Protein AF-A0A2E1RCW6-F1 (afdb_monomer_lite)

Sequence (293 aa):
MTSELINTFTPKNELGDNDFRYESDLHNIFDTVRPEVLKGLEEFKQKTTELEIKYGSLALEFAVNWFNYTDKLTADETYNQFNYRAKRLRKQLIEGLKERGFKPSNVYKLIAAAEFQKRLREGLFKGRREGVNQRIAKIYEFVLTLPISSQYLLSGMTDQGIAKAMRYQEDTKQWDSKTDSFIGKPLTYKALEQLKKEYPLNTQETRGRKKNPLSQLHLVPDNQEAITIESTEVKEVTQESIAKDIVSLVKQLDTSPEVWKDQEIISILREAKRELMSIAHLALQPTKELTPN

Secondary structure (DSSP, 8-state):
-HHHHHHHHSPB-TTSSB-GGGHHHHHHHHHHS-HHHHHHHHHHHHHHHHHHHHHHHHHHHHHHHHHHHHHHHHT-TTT-GGGHHHHHHHHHHHHHHHHTT--HHHHHHHHHHHHHHHHHHHHHHH--SHHHHHHHHHHHHHHHTS-HHHHHHHHTB-HHHHHHHHTHHHH-EEEETTTTEEEEPP--HHHHHHHHHHSBSSTT--TTSPPPGGGGTT--------------------HHHHHHHHHHHHHH----TTT---HHHHHHHHHHHHHHHHHHHHHTS--------

Radius of gyration: 29.46 Å; chains: 1; bounding box: 54×90×70 Å

pLDDT: mean 78.48, std 17.64, range [29.5, 96.69]

Structure (mmCIF, N/CA/C/O backbone):
data_AF-A0A2E1RCW6-F1
#
_entry.id   AF-A0A2E1RCW6-F1
#
loop_
_atom_site.group_PDB
_atom_site.id
_atom_site.type_symbol
_atom_site.label_atom_id
_atom_site.label_alt_id
_atom_site.label_comp_id
_atom_site.label_asym_id
_atom_site.label_entity_id
_atom_site.label_seq_id
_atom_site.pdbx_PDB_ins_code
_atom_site.Cartn_x
_atom_site.Cartn_y
_atom_site.Cartn_z
_atom_site.occupancy
_atom_site.B_iso_or_equiv
_atom_site.auth_seq_id
_atom_site.auth_comp_id
_atom_site.auth_asym_id
_atom_site.auth_atom_id
_atom_site.pdbx_PDB_model_num
ATOM 1 N N . MET A 1 1 ? -20.464 -1.119 19.440 1.00 53.47 1 MET A N 1
ATOM 2 C CA . MET A 1 1 ? -19.844 0.191 19.131 1.00 53.47 1 MET A CA 1
ATOM 3 C C . MET A 1 1 ? -18.753 0.532 20.135 1.00 53.47 1 MET A C 1
ATOM 5 O O . MET A 1 1 ? -17.641 0.798 19.713 1.00 53.47 1 MET A O 1
ATOM 9 N N . THR A 1 2 ? -19.013 0.443 21.440 1.00 60.62 2 THR A N 1
ATOM 10 C CA . THR A 1 2 ? -18.006 0.643 22.499 1.00 60.62 2 THR A CA 1
ATOM 11 C C . THR A 1 2 ? -16.814 -0.320 22.423 1.00 60.62 2 THR A C 1
ATOM 13 O O . THR A 1 2 ? -15.694 0.123 22.641 1.00 60.62 2 THR A O 1
ATOM 16 N N . SER A 1 3 ? -16.997 -1.591 22.032 1.00 68.44 3 SER A N 1
ATOM 17 C CA . SER A 1 3 ? -15.886 -2.565 22.054 1.00 68.44 3 SER A CA 1
ATOM 18 C C . SER A 1 3 ? -14.750 -2.288 21.053 1.00 68.44 3 SER A C 1
ATOM 20 O O . SER A 1 3 ? -13.599 -2.572 21.364 1.00 68.44 3 SER A O 1
ATOM 22 N N . GLU A 1 4 ? -15.016 -1.695 19.881 1.00 78.12 4 GLU A N 1
ATOM 23 C CA . GLU A 1 4 ? -13.952 -1.363 18.911 1.00 78.12 4 GLU A CA 1
ATOM 24 C C . GLU A 1 4 ? -13.093 -0.184 19.393 1.00 78.12 4 GLU A C 1
ATOM 26 O O . GLU A 1 4 ? -11.866 -0.203 19.265 1.00 78.12 4 GLU A O 1
ATOM 31 N N . LEU A 1 5 ? -13.731 0.822 19.997 1.00 81.25 5 LEU A N 1
ATOM 32 C CA . LEU A 1 5 ? -13.033 1.934 20.635 1.00 81.25 5 LEU A CA 1
ATOM 33 C C . LEU A 1 5 ? -12.237 1.445 21.846 1.00 81.25 5 LEU A C 1
ATOM 35 O O . LEU A 1 5 ? -11.042 1.713 21.907 1.00 81.25 5 LEU A O 1
ATOM 39 N N . ILE A 1 6 ? -12.845 0.659 22.739 1.00 81.44 6 ILE A N 1
ATOM 40 C CA . ILE A 1 6 ? -12.153 0.075 23.898 1.00 81.44 6 ILE A CA 1
ATOM 41 C C . ILE A 1 6 ? -10.903 -0.680 23.439 1.00 81.44 6 ILE A C 1
ATOM 43 O O . ILE A 1 6 ? -9.817 -0.351 23.901 1.00 81.44 6 ILE A O 1
ATOM 47 N N . ASN A 1 7 ? -11.018 -1.562 22.438 1.00 83.50 7 ASN A N 1
ATOM 48 C CA . ASN A 1 7 ? -9.882 -2.293 21.859 1.00 83.50 7 ASN A CA 1
ATOM 49 C C . ASN A 1 7 ? -8.786 -1.389 21.272 1.00 83.50 7 ASN A C 1
ATOM 51 O O . ASN A 1 7 ? -7.618 -1.774 21.252 1.00 83.50 7 ASN A O 1
ATOM 55 N N . THR A 1 8 ? -9.152 -0.218 20.745 1.00 85.88 8 THR A N 1
ATOM 56 C CA . THR A 1 8 ? -8.199 0.747 20.173 1.00 85.88 8 THR A CA 1
ATOM 57 C C . THR A 1 8 ? -7.408 1.465 21.265 1.00 85.88 8 THR A C 1
ATOM 59 O O . THR A 1 8 ? -6.227 1.750 21.076 1.00 85.88 8 THR A O 1
ATOM 62 N N . PHE A 1 9 ? -8.052 1.750 22.398 1.00 88.94 9 PHE A N 1
ATOM 63 C CA . PHE A 1 9 ? -7.433 2.402 23.551 1.00 88.94 9 PHE A CA 1
ATOM 64 C C . PHE A 1 9 ? -6.826 1.410 24.553 1.00 88.94 9 PHE A C 1
ATOM 66 O O . PHE A 1 9 ? -6.134 1.842 25.472 1.00 88.94 9 PHE A O 1
ATOM 73 N N . THR A 1 10 ? -7.029 0.099 24.371 1.00 91.94 10 THR A N 1
ATOM 74 C CA . THR A 1 10 ? -6.373 -0.922 25.192 1.00 91.94 10 THR A CA 1
ATOM 75 C C . THR A 1 10 ? -4.856 -0.845 25.026 1.00 91.94 10 THR A C 1
ATOM 77 O O . THR A 1 10 ? -4.360 -0.966 23.898 1.00 91.94 10 THR A O 1
ATOM 80 N N . PRO A 1 11 ? -4.099 -0.675 26.128 1.00 92.50 11 PRO A N 1
ATOM 81 C CA . PRO A 1 11 ? -2.647 -0.751 26.094 1.00 92.50 11 PRO A CA 1
ATOM 82 C C . PRO A 1 11 ? -2.167 -2.066 25.477 1.00 92.50 11 PRO A C 1
ATOM 84 O O . PRO A 1 11 ? -2.848 -3.091 25.543 1.00 92.50 11 PRO A O 1
ATOM 87 N N . LYS A 1 12 ? -0.981 -2.037 24.870 1.00 91.44 12 LYS A N 1
ATOM 88 C CA . LYS A 1 12 ? -0.335 -3.242 24.345 1.00 91.44 12 LYS A CA 1
ATOM 89 C C . LYS A 1 12 ? 0.660 -3.787 25.362 1.00 91.44 12 LYS A C 1
ATOM 91 O O . LYS A 1 12 ? 1.404 -3.008 25.953 1.00 91.44 12 LYS A O 1
ATOM 96 N N . ASN A 1 13 ? 0.686 -5.104 25.541 1.00 90.94 13 ASN A N 1
ATOM 97 C CA . ASN A 1 13 ? 1.699 -5.780 26.348 1.00 90.94 13 ASN A CA 1
ATOM 98 C C . ASN A 1 13 ? 3.047 -5.860 25.596 1.00 90.94 13 ASN A C 1
ATOM 100 O O . ASN A 1 13 ? 3.160 -5.442 24.442 1.00 90.94 13 ASN A O 1
ATOM 104 N N . GLU A 1 14 ? 4.074 -6.431 26.230 1.00 87.31 14 GLU A N 1
ATOM 105 C CA . GLU A 1 14 ? 5.416 -6.591 25.636 1.00 87.31 14 GLU A CA 1
ATOM 106 C C . GLU A 1 14 ? 5.428 -7.434 24.348 1.00 87.31 14 GLU A C 1
ATOM 108 O O . GLU A 1 14 ? 6.320 -7.291 23.511 1.00 87.31 14 GLU A O 1
ATOM 113 N N . LEU A 1 15 ? 4.414 -8.283 24.158 1.00 84.00 15 LEU A N 1
ATOM 114 C CA . LEU A 1 15 ? 4.231 -9.105 22.962 1.00 84.00 15 LEU A CA 1
ATOM 115 C C . LEU A 1 15 ? 3.478 -8.362 21.842 1.00 84.00 15 LEU A C 1
ATOM 117 O O . LEU A 1 15 ? 3.400 -8.858 20.719 1.00 84.00 15 LEU A O 1
ATOM 121 N N . GLY A 1 16 ? 2.968 -7.156 22.115 1.00 80.75 16 GLY A N 1
ATOM 122 C CA . GLY A 1 16 ? 2.184 -6.346 21.182 1.00 80.75 16 GLY A CA 1
ATOM 123 C C . GLY A 1 16 ? 0.690 -6.692 21.134 1.00 80.75 16 GLY A C 1
ATOM 124 O O . GLY A 1 16 ? -0.039 -6.108 20.326 1.00 80.75 16 GLY A O 1
ATOM 125 N N . ASP A 1 17 ? 0.227 -7.599 21.995 1.00 88.12 17 ASP A N 1
ATOM 126 C CA . ASP A 1 17 ? -1.182 -7.974 22.141 1.00 88.12 17 ASP A CA 1
ATOM 127 C C . ASP A 1 17 ? -1.910 -7.036 23.112 1.00 88.12 17 ASP A C 1
ATOM 129 O O . ASP A 1 17 ? -1.282 -6.278 23.850 1.00 88.12 17 ASP A O 1
ATOM 133 N N . ASN A 1 18 ? -3.246 -7.057 23.106 1.00 89.00 18 ASN A N 1
ATOM 134 C CA . ASN A 1 18 ? -4.043 -6.271 24.053 1.00 89.00 18 ASN A CA 1
ATOM 135 C C . ASN A 1 18 ? -3.748 -6.706 25.493 1.00 89.00 18 ASN A C 1
ATOM 137 O O . ASN A 1 18 ? -3.831 -7.888 25.825 1.00 89.00 18 ASN A O 1
ATOM 141 N N . ASP A 1 19 ? -3.443 -5.741 26.355 1.00 91.75 19 ASP A N 1
ATOM 142 C CA . ASP A 1 19 ? -3.294 -5.973 27.783 1.00 91.75 19 ASP A CA 1
ATOM 143 C C . ASP A 1 19 ? -4.658 -5.876 28.477 1.00 91.75 19 ASP A C 1
ATOM 145 O O . ASP A 1 19 ? -5.107 -4.805 28.894 1.00 91.75 19 ASP A O 1
ATOM 149 N N . PHE A 1 20 ? -5.332 -7.021 28.582 1.00 88.50 20 PHE A N 1
ATOM 150 C CA . PHE A 1 20 ? -6.673 -7.128 29.163 1.00 88.50 20 PHE A CA 1
ATOM 151 C C . PHE A 1 20 ? -6.725 -6.834 30.669 1.00 88.50 20 PHE A C 1
ATOM 153 O O . PHE A 1 20 ? -7.810 -6.697 31.225 1.00 88.50 20 PHE A O 1
ATOM 160 N N . ARG A 1 21 ? -5.581 -6.650 31.348 1.00 92.06 21 ARG A N 1
ATOM 161 C CA . ARG A 1 21 ? -5.571 -6.202 32.754 1.00 92.06 21 ARG A CA 1
ATOM 162 C C . ARG A 1 21 ? -6.236 -4.834 32.932 1.00 92.06 21 ARG A C 1
ATOM 164 O O . ARG A 1 21 ? -6.797 -4.577 33.989 1.00 92.06 21 ARG A O 1
ATOM 171 N N . TYR A 1 22 ? -6.218 -3.999 31.892 1.00 91.56 22 TYR A N 1
ATOM 172 C CA . TYR A 1 22 ? -6.835 -2.669 31.877 1.00 91.56 22 TYR A CA 1
ATOM 173 C C . TYR A 1 22 ? -8.294 -2.669 31.400 1.00 91.56 22 TYR A C 1
ATOM 175 O O . TYR A 1 22 ? -8.895 -1.606 31.272 1.00 91.56 22 TYR A O 1
ATOM 183 N N . GLU A 1 23 ? -8.879 -3.830 31.092 1.00 89.31 23 GLU A N 1
ATOM 184 C CA . GLU A 1 23 ? -10.227 -3.916 30.516 1.00 89.31 23 GLU A CA 1
ATOM 185 C C . GLU A 1 23 ? -11.287 -3.302 31.443 1.00 89.31 23 GLU A C 1
ATOM 187 O O . GLU A 1 23 ? -12.100 -2.495 30.993 1.00 89.31 23 GLU A O 1
ATOM 192 N N . SER A 1 24 ? -11.221 -3.603 32.745 1.00 90.25 24 SER A N 1
ATOM 193 C CA . SER A 1 24 ? -12.122 -3.033 33.759 1.00 90.25 24 SER A CA 1
ATOM 194 C C . SER A 1 24 ? -11.992 -1.508 33.859 1.00 90.25 24 SER A C 1
ATOM 196 O O . SER A 1 24 ? -12.993 -0.790 33.853 1.00 90.25 24 SER A O 1
ATOM 198 N N . ASP A 1 25 ? -10.759 -0.993 33.880 1.00 92.94 25 ASP A N 1
ATOM 199 C CA . ASP A 1 25 ? -10.499 0.449 33.947 1.00 92.94 25 ASP A CA 1
ATOM 200 C C . ASP A 1 25 ? -11.034 1.171 32.708 1.00 92.94 25 ASP A C 1
ATOM 202 O O . ASP A 1 25 ? -11.665 2.223 32.814 1.00 92.94 25 ASP A O 1
ATOM 206 N N . LEU A 1 26 ? -10.834 0.585 31.524 1.00 91.44 26 LEU A N 1
ATOM 207 C CA . LEU A 1 26 ? -11.363 1.126 30.277 1.00 91.44 26 LEU A CA 1
ATOM 208 C C . LEU A 1 26 ? -12.888 1.106 30.274 1.00 91.44 26 LEU A C 1
ATOM 210 O O . LEU A 1 26 ? -13.482 2.117 29.923 1.00 91.44 26 LEU A O 1
ATOM 214 N N . HIS A 1 27 ? -13.534 0.026 30.710 1.00 89.81 27 HIS A N 1
ATOM 215 C CA . HIS A 1 27 ? -14.992 0.004 30.833 1.00 89.81 27 HIS A CA 1
ATOM 216 C C . HIS A 1 27 ? -15.507 1.140 31.722 1.00 89.81 27 HIS A C 1
ATOM 218 O O . HIS A 1 27 ? -16.351 1.916 31.279 1.00 89.81 27 HIS A O 1
ATOM 224 N N . ASN A 1 28 ? -14.907 1.339 32.897 1.00 91.81 28 ASN A N 1
ATOM 225 C CA . ASN A 1 28 ? -15.275 2.438 33.792 1.00 91.81 28 ASN A CA 1
ATOM 226 C C . ASN A 1 28 ? -15.082 3.822 33.140 1.00 91.81 28 ASN A C 1
ATOM 228 O O . ASN A 1 28 ? -15.929 4.707 33.274 1.00 91.81 28 ASN A O 1
ATOM 232 N N . ILE A 1 29 ? -13.988 4.027 32.400 1.00 92.12 29 ILE A N 1
ATOM 233 C CA . ILE A 1 29 ? -13.755 5.280 31.667 1.00 92.12 29 ILE A CA 1
ATOM 234 C C . ILE A 1 29 ? -14.822 5.467 30.583 1.00 92.12 29 ILE A C 1
ATOM 236 O O . ILE A 1 29 ? -15.451 6.518 30.511 1.00 92.12 29 ILE A O 1
ATOM 240 N N . PHE A 1 30 ? -15.057 4.463 29.742 1.00 90.94 30 PHE A N 1
ATOM 241 C CA . PHE A 1 30 ? -15.991 4.573 28.623 1.00 90.94 30 PHE A CA 1
ATOM 242 C C . PHE A 1 30 ? -17.451 4.719 29.076 1.00 90.94 30 PHE A C 1
ATOM 244 O O . PHE A 1 30 ? -18.200 5.433 28.410 1.00 90.94 30 PHE A O 1
ATOM 251 N N . ASP A 1 31 ? -17.830 4.138 30.216 1.00 89.88 31 ASP A N 1
ATOM 252 C CA . ASP A 1 31 ? -19.178 4.249 30.790 1.00 89.88 31 ASP A CA 1
ATOM 253 C C . ASP A 1 31 ? -19.444 5.627 31.426 1.00 89.88 31 ASP A C 1
ATOM 255 O O . ASP A 1 31 ? -20.592 6.065 31.517 1.00 89.88 31 ASP A O 1
ATOM 259 N N . THR A 1 32 ? -1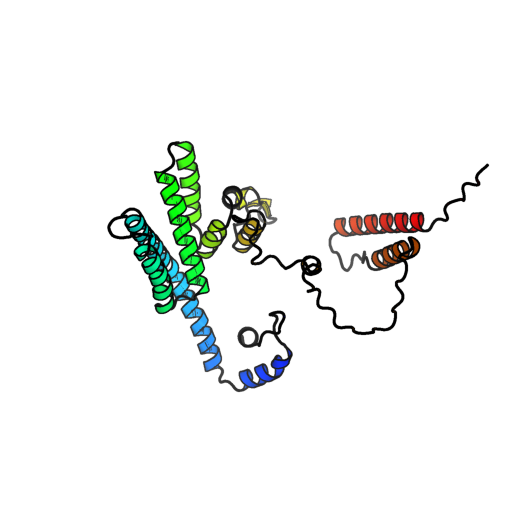8.393 6.351 31.828 1.00 92.62 32 THR A N 1
ATOM 260 C CA . THR A 1 32 ? -18.510 7.726 32.359 1.00 92.62 32 THR A CA 1
ATOM 261 C C . THR A 1 32 ? -18.481 8.799 31.270 1.00 92.62 32 THR A C 1
ATOM 263 O O . THR A 1 32 ? -18.893 9.941 31.499 1.00 92.62 32 THR A O 1
ATOM 266 N N . VAL A 1 33 ? -18.019 8.457 30.066 1.00 92.62 33 VAL A N 1
ATOM 267 C CA . VAL A 1 33 ? -17.955 9.379 28.931 1.00 92.62 33 VAL A CA 1
ATOM 268 C C . VAL A 1 33 ? -19.331 9.528 28.284 1.00 92.62 33 VAL A C 1
ATOM 270 O O . VAL A 1 33 ? -20.028 8.560 27.991 1.00 92.62 33 VAL A O 1
ATOM 273 N N . ARG A 1 34 ? -19.712 10.776 27.990 1.00 93.56 34 ARG A N 1
ATOM 274 C CA . ARG A 1 34 ? -20.977 11.071 27.305 1.00 93.56 34 ARG A CA 1
ATOM 275 C C . ARG A 1 34 ? -21.038 10.389 25.924 1.00 93.56 34 ARG A C 1
ATOM 277 O O . ARG A 1 34 ? -20.068 10.512 25.164 1.00 93.56 34 ARG A O 1
ATOM 284 N N . PRO A 1 35 ? -22.163 9.753 25.541 1.00 90.31 35 PRO A N 1
ATOM 285 C CA . PRO A 1 35 ? -22.289 9.039 24.267 1.00 90.31 35 PRO A CA 1
ATOM 286 C C . PRO A 1 35 ? -21.934 9.875 23.029 1.00 90.31 35 PRO A C 1
ATOM 288 O O . PRO A 1 35 ? -21.393 9.345 22.057 1.00 90.31 35 PRO A O 1
ATOM 291 N N . GLU A 1 36 ? -22.184 11.187 23.057 1.00 93.56 36 GLU A N 1
ATOM 292 C CA . GLU A 1 36 ? -21.877 12.102 21.953 1.00 93.56 36 GLU A CA 1
ATOM 293 C C . GLU A 1 36 ? -20.373 12.206 21.682 1.00 93.56 36 GLU A C 1
ATOM 295 O O . GLU A 1 36 ? -19.970 12.373 20.532 1.00 93.56 36 GLU A O 1
ATOM 300 N N . VAL A 1 37 ? -19.533 12.073 22.715 1.00 93.38 37 VAL A N 1
ATOM 301 C CA . VAL A 1 37 ? -18.070 12.092 22.567 1.00 93.38 37 VAL A CA 1
ATOM 302 C C . VAL A 1 37 ? -17.610 10.839 21.831 1.00 93.38 37 VAL A C 1
ATOM 304 O O . VAL A 1 37 ? -16.869 10.938 20.854 1.00 93.38 37 VAL A O 1
ATOM 307 N N . LEU A 1 38 ? -18.097 9.665 22.247 1.00 91.38 38 LEU A N 1
ATOM 308 C CA . LEU A 1 38 ? -17.764 8.389 21.607 1.00 91.38 38 LEU A CA 1
ATOM 309 C C . LEU A 1 38 ? -18.224 8.367 20.147 1.00 91.38 38 LEU A C 1
ATOM 311 O O . LEU A 1 38 ? -17.470 7.972 19.257 1.00 91.38 38 LEU A O 1
ATOM 315 N N . LYS A 1 39 ? -19.438 8.866 19.890 1.00 91.69 39 LYS A N 1
ATOM 316 C CA . LYS A 1 39 ? -19.969 9.019 18.535 1.00 91.69 39 LYS A CA 1
ATOM 317 C C . LYS A 1 39 ? -19.127 9.987 17.702 1.00 91.69 39 LYS A C 1
ATOM 319 O O . LYS A 1 39 ? -18.816 9.681 16.557 1.00 91.69 39 LYS A O 1
ATOM 324 N N . GLY A 1 40 ? -18.720 11.122 18.272 1.00 93.44 40 GLY A N 1
ATOM 325 C CA . GLY A 1 40 ? -17.880 12.109 17.594 1.00 93.44 40 GLY A CA 1
ATOM 326 C C . GLY A 1 40 ? -16.510 11.558 17.185 1.00 93.44 40 GLY A C 1
ATOM 327 O O . GLY A 1 40 ? -16.053 11.832 16.076 1.00 93.44 40 GLY A O 1
ATOM 328 N N . LEU A 1 41 ? -15.876 10.741 18.035 1.00 91.94 41 LEU A N 1
ATOM 329 C CA . LEU A 1 41 ? -14.607 10.075 17.713 1.00 91.94 41 LEU A CA 1
ATOM 330 C C . LEU A 1 41 ? -14.753 9.092 16.544 1.00 91.94 41 LEU A C 1
ATOM 332 O O . LEU A 1 41 ? -13.910 9.065 15.644 1.00 91.94 41 LEU A O 1
ATOM 336 N N . GLU A 1 42 ? -15.839 8.321 16.529 1.00 89.50 42 GLU A N 1
ATOM 337 C CA . GLU A 1 42 ? -16.117 7.376 15.449 1.00 89.50 42 GLU A CA 1
ATOM 338 C C . GLU A 1 42 ? -16.450 8.103 14.136 1.00 89.50 42 GLU A C 1
ATOM 340 O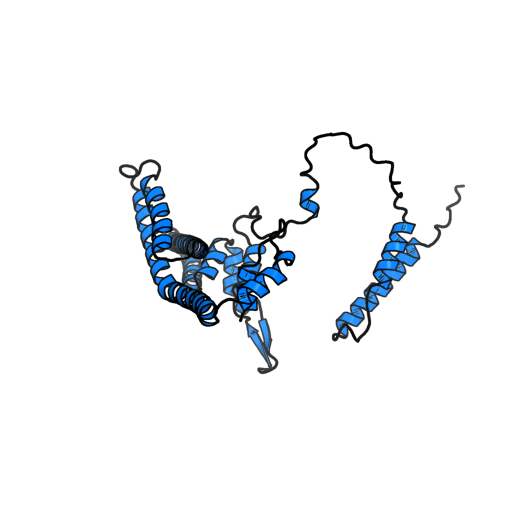 O . GLU A 1 42 ? -15.862 7.805 13.095 1.00 89.50 42 GLU A O 1
ATOM 345 N N . GLU A 1 43 ? -17.302 9.133 14.180 1.00 94.00 43 GLU A N 1
ATOM 346 C CA . GLU A 1 43 ? -17.594 9.974 13.014 1.00 94.00 43 GLU A CA 1
ATOM 347 C C . GLU A 1 43 ? -16.330 10.633 12.450 1.00 94.00 43 GLU A C 1
ATOM 349 O O . GLU A 1 43 ? -16.165 10.726 11.232 1.00 94.00 43 GLU A O 1
ATOM 354 N N . PHE A 1 44 ? -15.420 11.082 13.316 1.00 92.12 44 PHE A N 1
ATOM 355 C CA . PHE A 1 44 ? -14.148 11.656 12.895 1.00 92.12 44 PHE A CA 1
ATOM 356 C C . PHE A 1 44 ? -13.278 10.625 12.160 1.00 92.12 44 PHE A C 1
ATOM 358 O O . PHE A 1 44 ? -12.762 10.906 11.073 1.00 92.12 44 PHE A O 1
ATOM 365 N N . LYS A 1 45 ? -13.148 9.403 12.694 1.00 89.75 45 LYS A N 1
ATOM 366 C CA . LYS A 1 45 ? -12.422 8.298 12.041 1.00 89.75 45 LYS A CA 1
ATOM 367 C C . LYS A 1 45 ? -13.038 7.930 10.688 1.00 89.75 45 LYS A C 1
ATOM 369 O O . LYS A 1 45 ? -12.298 7.713 9.724 1.00 89.75 45 LYS A O 1
ATOM 374 N N . GLN A 1 46 ? -14.364 7.881 10.599 1.00 90.94 46 GLN A N 1
ATOM 375 C CA . GLN A 1 46 ? -15.078 7.570 9.359 1.00 90.94 46 GLN A CA 1
ATOM 376 C C . GLN A 1 46 ? -14.870 8.665 8.312 1.00 90.94 46 GLN A C 1
ATOM 378 O O . GLN A 1 46 ? -14.320 8.383 7.249 1.00 90.94 46 GLN A O 1
ATOM 383 N N . LYS A 1 47 ? -15.171 9.927 8.644 1.00 94.00 47 LYS A N 1
ATOM 384 C CA . LYS A 1 47 ? -15.019 11.068 7.724 1.00 94.00 47 LYS A CA 1
ATOM 385 C C . LYS A 1 47 ? -13.582 11.230 7.237 1.00 94.00 47 LYS A C 1
ATOM 387 O O . LYS A 1 47 ? -13.358 11.460 6.053 1.00 94.00 47 LYS A O 1
ATOM 392 N N . THR A 1 48 ? -12.590 11.081 8.116 1.00 90.56 48 THR A N 1
ATOM 393 C CA . THR A 1 48 ? -11.177 11.144 7.698 1.00 90.56 48 THR A CA 1
ATOM 394 C C . THR A 1 48 ? -10.823 10.015 6.734 1.00 90.56 48 THR A C 1
ATOM 396 O O . THR A 1 48 ? -10.166 10.257 5.728 1.00 90.56 48 THR A O 1
ATOM 399 N N . THR A 1 49 ? -11.304 8.796 6.986 1.00 88.12 49 THR A N 1
ATOM 400 C CA . THR A 1 49 ? -11.074 7.647 6.098 1.00 88.12 49 THR A CA 1
ATOM 401 C C . THR A 1 49 ? -11.766 7.825 4.742 1.00 88.12 49 THR A C 1
ATOM 403 O O . THR A 1 49 ? -11.161 7.555 3.707 1.00 88.12 49 THR A O 1
ATOM 406 N N . GLU A 1 50 ? -12.998 8.334 4.718 1.00 91.38 50 GLU A N 1
ATOM 407 C CA . GLU A 1 50 ? -13.725 8.649 3.482 1.00 91.38 50 GLU A CA 1
ATOM 408 C C . GLU A 1 50 ? -13.014 9.721 2.653 1.00 91.38 50 GLU A C 1
ATOM 410 O O . GLU A 1 50 ? -12.864 9.567 1.440 1.00 91.38 50 GLU A O 1
ATOM 415 N N . LEU A 1 51 ? -12.533 10.789 3.297 1.00 92.81 51 LEU A N 1
ATOM 416 C CA . LEU A 1 51 ? -11.766 11.843 2.634 1.00 92.81 51 LEU A CA 1
ATOM 417 C C . LEU A 1 51 ? -10.454 11.299 2.053 1.00 92.81 51 LEU A C 1
ATOM 419 O O . LEU A 1 51 ? -10.122 11.618 0.911 1.00 92.81 51 LEU A O 1
ATOM 423 N N . GLU A 1 52 ? -9.737 10.441 2.786 1.00 90.00 52 GLU A N 1
ATOM 424 C CA . GLU A 1 52 ? -8.523 9.784 2.286 1.00 90.00 52 GLU A CA 1
ATOM 425 C C . GLU A 1 52 ? -8.804 8.905 1.059 1.00 90.00 52 GLU A C 1
ATOM 427 O O . GLU A 1 52 ? -8.022 8.914 0.109 1.00 90.00 52 GLU A O 1
ATOM 432 N N . ILE A 1 53 ? -9.923 8.173 1.042 1.00 87.81 53 ILE A N 1
ATOM 433 C CA . ILE A 1 53 ? -10.332 7.364 -0.116 1.00 87.81 53 ILE A CA 1
ATOM 434 C C . ILE A 1 53 ? -10.685 8.270 -1.299 1.00 87.81 53 ILE A C 1
ATOM 436 O O . ILE A 1 53 ? -10.199 8.053 -2.410 1.00 87.81 53 ILE A O 1
ATOM 440 N N . LYS A 1 54 ? -11.495 9.306 -1.058 1.00 91.44 54 LYS A N 1
ATOM 441 C CA . LYS A 1 54 ? -11.988 10.228 -2.087 1.00 91.44 54 LYS A CA 1
ATOM 442 C C . LYS A 1 54 ? -10.859 10.993 -2.775 1.00 91.44 54 LYS A C 1
ATOM 444 O O . LYS A 1 54 ? -10.881 11.146 -3.992 1.00 91.44 54 LYS A O 1
ATOM 449 N N . TYR A 1 55 ? -9.890 11.482 -2.004 1.00 94.62 55 TYR A N 1
ATOM 450 C CA . TYR A 1 55 ? -8.792 12.309 -2.512 1.00 94.62 55 TYR A CA 1
ATOM 451 C C . TYR A 1 55 ? -7.493 11.531 -2.753 1.00 94.62 55 TYR A C 1
ATOM 453 O O . TYR A 1 55 ? -6.529 12.093 -3.275 1.00 94.62 55 TYR A O 1
ATOM 461 N N . GLY A 1 56 ? -7.454 10.237 -2.421 1.00 92.25 56 GLY A N 1
ATOM 462 C CA . GLY A 1 56 ? -6.265 9.402 -2.568 1.00 92.25 56 GLY A CA 1
ATOM 463 C C . GLY A 1 56 ? -5.761 9.305 -4.009 1.00 92.25 56 GLY A C 1
ATOM 464 O O . GLY A 1 56 ? -4.553 9.355 -4.228 1.00 92.25 56 GLY A O 1
ATOM 465 N N . SER A 1 57 ? -6.658 9.224 -4.998 1.00 91.25 57 SER A N 1
ATOM 466 C CA . SER A 1 57 ? -6.281 9.185 -6.421 1.00 91.25 57 SER A CA 1
ATOM 467 C C . SER A 1 57 ? -5.601 10.478 -6.882 1.00 91.25 57 SER A C 1
ATOM 469 O O . SER A 1 57 ? -4.579 10.414 -7.560 1.00 91.25 57 SER A O 1
ATOM 471 N N . LEU A 1 58 ? -6.101 11.641 -6.453 1.00 94.75 58 LEU A N 1
ATOM 472 C CA . LEU A 1 58 ? -5.490 12.940 -6.760 1.00 94.75 58 LEU A CA 1
ATOM 473 C C . LEU A 1 58 ? -4.110 13.073 -6.111 1.00 94.75 58 LEU A C 1
ATOM 475 O O . LEU A 1 58 ? -3.160 13.545 -6.733 1.00 94.75 58 LEU A O 1
ATOM 479 N N . ALA A 1 59 ? -3.978 12.626 -4.860 1.00 95.81 59 ALA A N 1
ATOM 480 C CA . ALA A 1 59 ? -2.697 12.627 -4.164 1.00 95.81 59 ALA A CA 1
ATOM 481 C C . ALA A 1 59 ? -1.685 11.670 -4.826 1.00 95.81 59 ALA A C 1
ATOM 483 O O . ALA A 1 59 ? -0.500 11.994 -4.913 1.00 95.81 59 ALA A O 1
ATOM 484 N N . LEU A 1 60 ? -2.144 10.521 -5.335 1.00 95.62 60 LEU A N 1
ATOM 485 C CA . LEU A 1 60 ? -1.320 9.588 -6.102 1.00 95.62 60 LEU A CA 1
ATOM 486 C C . LEU A 1 60 ? -0.831 10.221 -7.408 1.00 95.62 60 LEU A C 1
ATOM 488 O O . LEU A 1 60 ? 0.362 10.169 -7.698 1.00 95.62 60 LEU A O 1
ATOM 492 N N . GLU A 1 61 ? -1.725 10.850 -8.172 1.00 94.38 61 GLU A N 1
ATOM 493 C CA . GLU A 1 61 ? -1.376 11.556 -9.408 1.00 94.38 61 GLU A CA 1
ATOM 494 C C . GLU A 1 61 ? -0.348 12.667 -9.147 1.00 94.38 61 GLU A C 1
ATOM 496 O O . GLU A 1 61 ? 0.671 12.766 -9.840 1.00 94.38 61 GLU A O 1
ATOM 501 N N . PHE A 1 62 ? -0.568 13.462 -8.097 1.00 96.38 62 PHE A N 1
ATOM 502 C CA . PHE A 1 62 ? 0.376 14.483 -7.660 1.00 96.38 62 PHE A CA 1
ATOM 503 C C . PHE A 1 62 ? 1.751 13.886 -7.330 1.00 96.38 62 PHE A C 1
ATOM 505 O O . PHE A 1 62 ? 2.766 14.392 -7.809 1.00 96.38 62 PHE A O 1
ATOM 512 N N . ALA A 1 63 ? 1.800 12.778 -6.583 1.00 96.69 63 ALA A N 1
ATOM 513 C CA . ALA A 1 63 ? 3.047 12.095 -6.246 1.00 96.69 63 ALA A CA 1
ATOM 514 C C . ALA A 1 63 ? 3.775 11.546 -7.486 1.00 96.69 63 ALA A C 1
ATOM 516 O O . ALA A 1 63 ? 4.991 11.706 -7.603 1.00 96.69 63 ALA A O 1
ATOM 517 N N . VAL A 1 64 ? 3.054 10.957 -8.446 1.00 93.94 64 VAL A N 1
ATOM 518 C CA . VAL A 1 64 ? 3.632 10.487 -9.718 1.00 93.94 64 VAL A CA 1
ATOM 519 C C . VAL A 1 64 ? 4.278 11.649 -10.478 1.00 93.94 64 VAL A C 1
ATOM 521 O O . VAL A 1 64 ? 5.426 11.543 -10.917 1.00 93.94 64 VAL A O 1
ATOM 524 N N . ASN A 1 65 ? 3.581 12.780 -10.598 1.00 93.44 65 ASN A N 1
ATOM 525 C CA . ASN A 1 65 ? 4.110 13.971 -11.265 1.00 93.44 65 ASN A CA 1
ATOM 526 C C . ASN A 1 65 ? 5.307 14.577 -10.526 1.00 93.44 65 ASN A C 1
ATOM 528 O O . ASN A 1 65 ? 6.290 14.971 -11.161 1.00 93.44 65 ASN A O 1
ATOM 532 N N . TRP A 1 66 ? 5.270 14.583 -9.195 1.00 94.56 66 TRP A N 1
ATOM 533 C CA . TRP A 1 66 ? 6.389 15.012 -8.366 1.00 94.56 66 TRP A CA 1
ATOM 534 C C . TRP A 1 66 ? 7.640 14.172 -8.637 1.00 94.56 66 TRP A C 1
ATOM 536 O O . TRP A 1 66 ? 8.716 14.724 -8.875 1.00 94.56 66 TRP A O 1
ATOM 546 N N . PHE A 1 67 ? 7.505 12.842 -8.688 1.00 91.25 67 PHE A N 1
ATOM 547 C CA . PHE A 1 67 ? 8.628 11.960 -9.006 1.00 91.25 67 PHE A CA 1
ATOM 548 C C . PHE A 1 67 ? 9.155 12.158 -10.427 1.00 91.25 67 PHE A C 1
ATOM 550 O O . PHE A 1 67 ? 10.370 12.188 -10.621 1.00 91.25 67 PHE A O 1
ATOM 557 N N . ASN A 1 68 ? 8.273 12.364 -11.408 1.00 88.19 68 ASN A N 1
ATOM 558 C CA . ASN A 1 68 ? 8.686 12.677 -12.779 1.00 88.19 68 ASN A CA 1
ATOM 559 C C . ASN A 1 68 ? 9.557 13.940 -12.839 1.00 88.19 68 ASN A C 1
ATOM 561 O O . ASN A 1 68 ? 10.522 13.987 -13.598 1.00 88.19 68 ASN A O 1
ATOM 565 N N . TYR A 1 69 ? 9.239 14.960 -12.038 1.00 89.62 69 TYR A N 1
ATOM 566 C CA . TYR A 1 69 ? 10.056 16.167 -11.948 1.00 89.62 69 TYR A CA 1
ATOM 567 C C . TYR A 1 69 ? 11.388 15.915 -11.233 1.00 89.62 69 TYR A C 1
ATOM 569 O O . TYR A 1 69 ? 12.441 16.292 -11.749 1.00 89.62 69 TYR A O 1
ATOM 577 N N . THR A 1 70 ? 11.376 15.241 -10.076 1.00 89.31 70 THR A N 1
ATOM 578 C CA . THR A 1 70 ? 12.616 15.002 -9.316 1.00 89.31 70 THR A CA 1
ATOM 579 C C . THR A 1 70 ? 13.638 14.171 -10.081 1.00 89.31 70 THR A C 1
ATOM 581 O O . THR A 1 70 ? 14.833 14.346 -9.878 1.00 89.31 70 THR A O 1
ATOM 584 N N . ASP A 1 71 ? 13.192 13.305 -10.986 1.00 82.62 71 ASP A N 1
ATOM 585 C CA . ASP A 1 71 ? 14.085 12.469 -11.786 1.00 82.62 71 ASP A CA 1
ATOM 586 C C . ASP A 1 71 ? 14.727 13.225 -12.945 1.00 82.62 71 ASP A C 1
ATOM 588 O O . ASP A 1 71 ? 15.889 12.981 -13.264 1.00 82.62 71 ASP A O 1
ATOM 592 N N . LYS A 1 72 ? 14.024 14.210 -13.518 1.00 83.31 72 LYS A N 1
ATOM 593 C CA . LYS A 1 72 ? 14.638 15.151 -14.466 1.00 83.31 72 LYS A CA 1
ATOM 594 C C . LYS A 1 72 ? 15.770 15.927 -13.803 1.00 83.31 72 LYS A C 1
ATOM 596 O O . LYS A 1 72 ? 16.816 16.101 -14.413 1.00 83.31 72 LYS A O 1
ATOM 601 N N . LEU A 1 73 ? 15.593 16.325 -12.540 1.00 83.56 73 LEU A N 1
ATOM 602 C CA . LEU A 1 73 ? 16.667 16.957 -11.773 1.00 83.56 73 LEU A CA 1
ATOM 603 C C . LEU A 1 73 ? 17.844 16.005 -11.551 1.00 83.56 73 LEU A C 1
ATOM 605 O O . LEU A 1 73 ? 18.977 16.456 -11.503 1.00 83.56 73 LEU A O 1
ATOM 609 N N . THR A 1 74 ? 17.614 14.703 -11.381 1.00 73.62 74 THR A N 1
ATOM 610 C CA . THR A 1 74 ? 18.699 13.715 -11.237 1.00 73.62 74 THR A CA 1
ATOM 611 C C . THR A 1 74 ? 19.557 13.591 -12.494 1.00 73.62 74 THR A C 1
ATOM 613 O O . THR A 1 74 ? 20.744 13.315 -12.377 1.00 73.62 74 THR A O 1
ATOM 616 N N . ALA A 1 75 ? 18.993 13.847 -13.675 1.00 70.56 75 ALA A N 1
ATOM 617 C CA . ALA A 1 75 ? 19.752 13.878 -14.924 1.00 70.56 75 ALA A CA 1
ATOM 618 C C . ALA A 1 75 ? 20.570 15.173 -15.119 1.00 70.56 75 ALA A C 1
ATOM 620 O O . ALA A 1 75 ? 21.411 15.228 -16.012 1.00 70.56 75 ALA A O 1
ATOM 621 N N . ASP A 1 76 ? 20.336 16.205 -14.303 1.00 75.44 76 ASP A N 1
ATOM 622 C CA . ASP A 1 76 ? 21.042 17.485 -14.362 1.00 75.44 76 ASP A CA 1
ATOM 623 C C . ASP A 1 76 ? 22.161 17.536 -13.308 1.00 75.44 76 ASP A C 1
ATOM 625 O O . ASP A 1 76 ? 21.988 18.009 -12.178 1.00 75.44 76 ASP A O 1
ATOM 629 N N . GLU A 1 77 ? 23.337 17.033 -13.687 1.00 68.38 77 GLU A N 1
ATOM 630 C CA . GLU A 1 77 ? 24.524 16.989 -12.821 1.00 68.38 77 GLU A CA 1
ATOM 631 C C . GLU A 1 77 ? 25.040 18.383 -12.427 1.00 68.38 77 GLU A C 1
ATOM 633 O O . GLU A 1 77 ? 25.739 18.521 -11.421 1.00 68.38 77 GLU A O 1
ATOM 638 N N . THR A 1 78 ? 24.656 19.427 -13.168 1.00 70.06 78 THR A N 1
ATOM 639 C CA . THR A 1 78 ? 25.138 20.798 -12.954 1.00 70.06 78 THR A CA 1
ATOM 640 C C . THR A 1 78 ? 24.385 21.465 -11.803 1.00 70.06 78 THR A C 1
ATOM 642 O O . THR A 1 78 ? 24.984 22.139 -10.965 1.00 70.06 78 THR A O 1
ATOM 645 N N . TYR A 1 79 ? 23.073 21.228 -11.703 1.00 68.31 79 TYR A N 1
ATOM 646 C CA . TYR A 1 79 ? 22.215 21.833 -10.678 1.00 68.31 79 TYR A CA 1
ATOM 647 C C . TYR A 1 79 ? 21.820 20.887 -9.531 1.00 68.31 79 TYR A C 1
ATOM 649 O O . TYR A 1 79 ? 21.233 21.344 -8.541 1.00 68.31 79 TYR A O 1
ATOM 657 N N . ASN A 1 80 ? 22.136 19.591 -9.618 1.00 74.06 80 ASN A N 1
ATOM 658 C CA . ASN A 1 80 ? 21.739 18.575 -8.637 1.00 74.06 80 ASN A CA 1
ATOM 659 C C . ASN A 1 80 ? 22.844 17.534 -8.355 1.00 74.06 80 ASN A C 1
ATOM 661 O O . ASN A 1 80 ? 22.586 16.327 -8.309 1.00 74.06 80 ASN A O 1
ATOM 665 N N . GLN A 1 81 ? 24.072 18.001 -8.104 1.00 69.88 81 GLN A N 1
ATOM 666 C CA . GLN A 1 81 ? 25.179 17.143 -7.661 1.00 69.88 81 GLN A CA 1
ATOM 667 C C . GLN A 1 81 ? 24.752 16.194 -6.527 1.00 69.88 81 GLN A C 1
ATOM 669 O O . GLN A 1 81 ? 24.057 16.582 -5.588 1.00 69.88 81 GLN A O 1
ATOM 674 N N . PHE A 1 82 ? 25.137 14.920 -6.604 1.00 75.38 82 PHE A N 1
ATOM 675 C CA . PHE A 1 82 ? 24.810 13.895 -5.597 1.00 75.38 82 PHE A CA 1
ATOM 676 C C . PHE A 1 82 ? 23.307 13.689 -5.309 1.00 75.38 82 PHE A C 1
ATOM 678 O O . PHE A 1 82 ? 22.937 13.091 -4.288 1.00 75.38 82 PHE A O 1
ATOM 685 N N . ASN A 1 83 ? 22.421 14.149 -6.199 1.00 82.69 83 ASN A N 1
ATOM 686 C CA . ASN A 1 83 ? 20.968 14.030 -6.076 1.00 82.69 83 ASN A CA 1
ATOM 687 C C . ASN A 1 83 ? 20.354 14.723 -4.845 1.00 82.69 83 ASN A C 1
ATOM 689 O O . ASN A 1 83 ? 19.254 14.353 -4.420 1.00 82.69 83 ASN A O 1
ATOM 693 N N . TYR A 1 84 ? 21.032 15.703 -4.234 1.00 86.25 84 TYR A N 1
ATOM 694 C CA . TYR A 1 84 ? 20.567 16.287 -2.968 1.00 86.25 84 TYR A CA 1
ATOM 695 C C . TYR A 1 84 ? 19.202 16.985 -3.097 1.00 86.25 84 TYR A C 1
ATOM 697 O O . TYR A 1 84 ? 18.359 16.841 -2.206 1.00 86.25 84 TYR A O 1
ATOM 705 N N . ARG A 1 85 ? 18.944 17.700 -4.205 1.00 86.69 85 ARG A N 1
ATOM 706 C CA . ARG A 1 85 ? 17.669 18.406 -4.425 1.00 86.69 85 ARG A CA 1
ATOM 707 C C . ARG A 1 85 ? 16.538 17.418 -4.619 1.00 86.69 85 ARG A C 1
ATOM 709 O O . ARG A 1 85 ? 15.509 17.544 -3.961 1.00 86.69 85 ARG A O 1
ATOM 716 N N . ALA A 1 86 ? 16.755 16.407 -5.459 1.00 87.75 86 ALA A N 1
ATOM 717 C CA . ALA A 1 86 ? 15.785 15.341 -5.683 1.00 87.75 86 ALA A CA 1
ATOM 718 C C . ALA A 1 86 ? 15.423 14.642 -4.361 1.00 87.75 86 ALA A C 1
ATOM 720 O O . ALA A 1 86 ? 14.246 14.542 -4.019 1.00 87.75 86 ALA A O 1
ATOM 721 N N . LYS A 1 87 ? 16.422 14.256 -3.553 1.00 88.31 87 LYS A N 1
ATOM 722 C CA . LYS A 1 87 ? 16.203 13.648 -2.228 1.00 88.31 87 LYS A CA 1
ATOM 723 C C . LYS A 1 87 ? 15.402 14.560 -1.294 1.00 88.31 87 LYS A C 1
ATOM 725 O O . LYS A 1 87 ? 14.449 14.102 -0.663 1.00 88.31 87 LYS A O 1
ATOM 730 N N . ARG A 1 88 ? 15.747 15.851 -1.221 1.00 91.31 88 ARG A N 1
ATOM 731 C CA . ARG A 1 88 ? 15.051 16.823 -0.361 1.00 91.31 88 ARG A CA 1
ATOM 732 C C . ARG A 1 88 ? 13.599 17.036 -0.793 1.00 91.31 88 ARG A C 1
ATOM 734 O O . ARG A 1 88 ? 12.718 17.030 0.059 1.00 91.31 88 ARG A O 1
ATOM 741 N N . LEU A 1 89 ? 13.340 17.156 -2.095 1.00 92.56 89 LEU A N 1
ATOM 742 C CA . LEU A 1 89 ? 11.987 17.296 -2.637 1.00 92.56 89 LEU A CA 1
ATOM 743 C C . LEU A 1 89 ? 11.134 16.053 -2.376 1.00 92.56 89 LEU A C 1
ATOM 745 O O . LEU A 1 89 ? 9.971 16.184 -2.010 1.00 92.56 89 LEU A O 1
ATOM 749 N N . ARG A 1 90 ? 11.692 14.845 -2.517 1.00 92.00 90 ARG A N 1
ATOM 750 C CA . ARG A 1 90 ? 10.968 13.604 -2.189 1.00 92.00 90 ARG A CA 1
ATOM 751 C C . ARG A 1 90 ? 10.611 13.525 -0.703 1.00 92.00 90 ARG A C 1
ATOM 753 O O . ARG A 1 90 ? 9.491 13.154 -0.368 1.00 92.00 90 ARG A O 1
ATOM 760 N N . LYS A 1 91 ? 11.521 13.933 0.191 1.00 92.69 91 LYS A N 1
ATOM 761 C CA . LYS A 1 91 ? 11.217 14.046 1.628 1.00 92.69 91 LYS A CA 1
ATOM 762 C C . LYS A 1 91 ? 10.104 15.068 1.885 1.00 92.69 91 LYS A C 1
ATOM 764 O O . LYS A 1 91 ? 9.193 14.784 2.655 1.00 92.69 91 LYS A O 1
ATOM 769 N N . GLN A 1 92 ? 10.146 16.218 1.211 1.00 95.44 92 GLN A N 1
ATOM 770 C CA . GLN A 1 92 ? 9.134 17.263 1.372 1.00 95.44 92 GLN A CA 1
ATOM 771 C C . GLN A 1 92 ? 7.744 16.820 0.905 1.00 95.44 92 GLN A C 1
ATOM 773 O O . GLN A 1 92 ? 6.759 17.205 1.522 1.00 95.44 92 GLN A O 1
ATOM 778 N N . LEU A 1 93 ? 7.650 15.990 -0.137 1.00 95.56 93 LEU A N 1
ATOM 779 C CA . LEU A 1 93 ? 6.376 15.406 -0.566 1.00 95.56 93 LEU A CA 1
ATOM 780 C C . LEU A 1 93 ? 5.727 14.587 0.560 1.00 95.56 93 LEU A C 1
ATOM 782 O O . LEU A 1 93 ? 4.536 14.733 0.817 1.00 95.56 93 LEU A O 1
ATOM 786 N N . ILE A 1 94 ? 6.513 13.753 1.248 1.00 94.69 94 ILE A N 1
ATOM 787 C CA . ILE A 1 94 ? 6.023 12.921 2.356 1.00 94.69 94 ILE A CA 1
ATOM 788 C C . ILE A 1 94 ? 5.496 13.797 3.495 1.00 94.69 94 ILE A C 1
ATOM 790 O O . ILE A 1 94 ? 4.388 13.565 3.974 1.00 94.69 94 ILE A O 1
ATOM 794 N N . GLU A 1 95 ? 6.271 14.795 3.922 1.00 95.19 95 GLU A N 1
ATOM 795 C CA . GLU A 1 95 ? 5.858 15.689 5.010 1.00 95.19 95 GLU A CA 1
ATOM 796 C C . GLU A 1 95 ? 4.655 16.549 4.606 1.00 95.19 95 GLU A C 1
ATOM 798 O O . GLU A 1 95 ? 3.678 16.615 5.345 1.00 95.19 95 GLU A O 1
ATOM 803 N N . GLY A 1 96 ? 4.647 17.089 3.386 1.00 96.31 96 GLY A N 1
ATOM 804 C CA . GLY A 1 96 ? 3.529 17.874 2.870 1.00 96.31 96 GLY A CA 1
ATOM 805 C C . GLY A 1 96 ? 2.221 17.082 2.794 1.00 96.31 96 GLY A C 1
ATOM 806 O O . GLY A 1 96 ? 1.167 17.615 3.124 1.00 96.31 96 GLY A O 1
ATOM 807 N N . LEU A 1 97 ? 2.255 15.799 2.417 1.00 95.00 97 LEU A N 1
ATOM 808 C CA . LEU A 1 97 ? 1.054 14.955 2.425 1.00 95.00 97 LEU A CA 1
ATOM 809 C C . LEU A 1 97 ? 0.541 14.698 3.850 1.00 95.00 97 LEU A C 1
ATOM 811 O O . LEU A 1 97 ? -0.667 14.763 4.080 1.00 95.00 97 LEU A O 1
ATOM 815 N N . LYS A 1 98 ? 1.439 14.456 4.815 1.00 94.25 98 LYS A N 1
ATOM 816 C CA . LYS A 1 98 ? 1.063 14.300 6.231 1.00 94.25 98 LYS A CA 1
ATOM 817 C C . LYS A 1 98 ? 0.447 15.580 6.795 1.00 94.25 98 LYS A C 1
ATOM 819 O O . LYS A 1 98 ? -0.588 15.516 7.448 1.00 94.25 98 LYS A O 1
ATOM 824 N N . GLU A 1 99 ? 1.034 16.740 6.497 1.00 95.25 99 GLU A N 1
ATOM 825 C CA . GLU A 1 99 ? 0.513 18.053 6.906 1.00 95.25 99 GLU A CA 1
ATOM 826 C C . GLU A 1 99 ? -0.889 18.333 6.345 1.00 95.25 99 GLU A C 1
ATOM 828 O O . GLU A 1 99 ? -1.678 19.044 6.963 1.00 95.25 99 GLU A O 1
ATOM 833 N N . ARG A 1 100 ? -1.241 17.744 5.195 1.00 93.75 100 ARG A N 1
ATOM 834 C CA . ARG A 1 100 ? -2.591 17.822 4.611 1.00 93.75 100 ARG A CA 1
ATOM 835 C C . ARG A 1 100 ? -3.576 16.796 5.175 1.00 93.75 100 ARG A C 1
ATOM 837 O O . ARG A 1 100 ? -4.692 16.699 4.674 1.00 93.75 100 ARG A O 1
ATOM 844 N N . GLY A 1 101 ? -3.194 16.071 6.223 1.00 91.06 101 GLY A N 1
ATOM 845 C CA . GLY A 1 101 ? -4.080 15.182 6.972 1.00 91.06 101 GLY A CA 1
ATOM 846 C C . GLY A 1 101 ? -4.080 13.727 6.506 1.00 91.06 101 GLY A C 1
ATOM 847 O O . GLY A 1 101 ? -4.860 12.936 7.034 1.00 91.06 101 GLY A O 1
ATOM 848 N N . PHE A 1 102 ? -3.213 13.338 5.564 1.00 92.12 102 PHE A N 1
ATOM 849 C CA . PHE A 1 102 ? -3.050 11.923 5.226 1.00 92.12 102 PHE A CA 1
ATOM 850 C C . PHE A 1 102 ? -2.319 11.181 6.348 1.00 92.12 102 PHE A C 1
ATOM 852 O O . PHE A 1 102 ? -1.267 11.613 6.830 1.00 92.12 102 PHE A O 1
ATOM 859 N N . LYS A 1 103 ? -2.830 10.007 6.726 1.00 91.69 103 LYS A N 1
ATOM 860 C CA . LYS A 1 103 ? -2.204 9.161 7.746 1.00 91.69 103 LYS A CA 1
ATOM 861 C C . LYS A 1 103 ? -0.825 8.689 7.269 1.00 91.69 103 LYS A C 1
ATOM 863 O O . LYS A 1 103 ? -0.696 8.265 6.117 1.00 91.69 103 LYS A O 1
ATOM 868 N N . PRO A 1 104 ? 0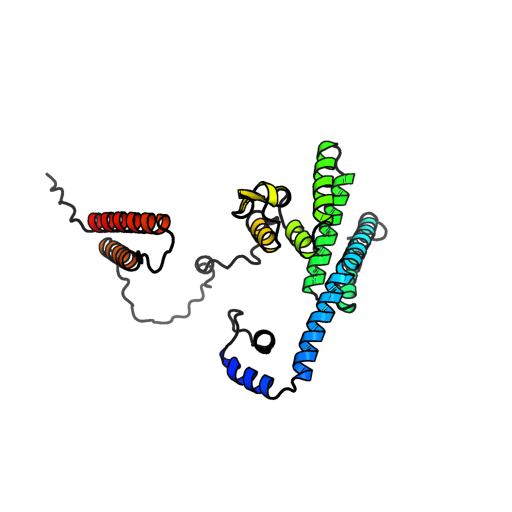.201 8.644 8.141 1.00 92.19 104 PRO A N 1
ATOM 869 C CA . PRO A 1 104 ? 1.555 8.242 7.749 1.00 92.19 104 PRO A CA 1
ATOM 870 C C . PRO A 1 104 ? 1.635 6.883 7.037 1.00 92.19 104 PRO A C 1
ATOM 872 O O . PRO A 1 104 ? 2.385 6.727 6.073 1.00 92.19 104 PRO A O 1
ATOM 875 N N . SER A 1 105 ? 0.833 5.906 7.474 1.00 90.25 105 SER A N 1
ATOM 876 C CA . SER A 1 105 ? 0.755 4.579 6.853 1.00 90.25 105 SER A CA 1
ATOM 877 C C . SER A 1 105 ? 0.204 4.627 5.424 1.00 90.25 105 SER A C 1
ATOM 879 O O . SER A 1 105 ? 0.692 3.903 4.556 1.00 90.25 105 SER A O 1
ATOM 881 N N . ASN A 1 106 ? -0.772 5.498 5.157 1.00 91.62 106 ASN A N 1
ATOM 882 C CA . ASN A 1 106 ? -1.351 5.695 3.830 1.00 91.62 106 ASN A CA 1
ATOM 883 C C . ASN A 1 106 ? -0.410 6.480 2.917 1.00 91.62 106 ASN A C 1
ATOM 885 O O . ASN A 1 106 ? -0.250 6.098 1.760 1.00 91.62 106 ASN A O 1
ATOM 889 N N . VAL A 1 107 ? 0.277 7.501 3.442 1.00 94.19 107 VAL A N 1
ATOM 890 C CA . VAL A 1 107 ? 1.318 8.230 2.697 1.00 94.19 107 VAL A CA 1
ATOM 891 C C . VAL A 1 107 ? 2.393 7.264 2.210 1.00 94.19 107 VAL A C 1
ATOM 893 O O . VAL A 1 107 ? 2.737 7.275 1.035 1.00 94.19 107 VAL A O 1
ATOM 896 N N . TYR A 1 108 ? 2.880 6.370 3.073 1.00 93.00 108 TYR A N 1
ATOM 897 C CA . TYR A 1 108 ? 3.886 5.385 2.675 1.00 93.00 108 TYR A CA 1
ATOM 898 C C . TYR A 1 108 ? 3.412 4.481 1.523 1.00 93.00 108 TYR A C 1
ATOM 900 O O . TYR A 1 108 ? 4.136 4.301 0.542 1.00 93.00 108 TYR A O 1
ATOM 908 N N . LYS A 1 109 ? 2.180 3.958 1.604 1.00 94.38 109 LYS A N 1
ATOM 909 C CA . LYS A 1 109 ? 1.582 3.142 0.532 1.00 94.38 109 LYS A CA 1
ATOM 910 C C . LYS A 1 109 ? 1.441 3.927 -0.770 1.00 94.38 109 LYS A C 1
ATOM 912 O O . LYS A 1 109 ? 1.771 3.409 -1.831 1.00 94.38 109 LYS A O 1
ATOM 917 N N . LEU A 1 110 ? 0.972 5.169 -0.679 1.00 95.69 110 LEU A N 1
ATOM 918 C CA . LEU A 1 110 ? 0.776 6.062 -1.816 1.00 95.69 110 LEU A CA 1
ATOM 919 C C . LEU A 1 110 ? 2.092 6.347 -2.538 1.00 95.69 110 LEU A C 1
ATOM 921 O O . LEU A 1 110 ? 2.158 6.238 -3.758 1.00 95.69 110 LEU A O 1
ATOM 925 N N . ILE A 1 111 ? 3.146 6.656 -1.785 1.00 95.69 111 ILE A N 1
ATOM 926 C CA . ILE A 1 111 ? 4.477 6.919 -2.333 1.00 95.69 111 ILE A CA 1
ATOM 927 C C . ILE A 1 111 ? 5.018 5.696 -3.074 1.00 95.69 111 ILE A C 1
ATOM 929 O O . ILE A 1 111 ? 5.413 5.809 -4.231 1.00 95.69 111 ILE A O 1
ATOM 933 N N . ALA A 1 112 ? 4.971 4.522 -2.449 1.00 94.19 112 ALA A N 1
ATOM 934 C CA . ALA A 1 112 ? 5.440 3.289 -3.072 1.00 94.19 112 ALA A CA 1
ATOM 935 C C . ALA A 1 112 ? 4.605 2.893 -4.308 1.00 94.19 112 ALA A C 1
ATOM 937 O O . ALA A 1 112 ? 5.160 2.429 -5.305 1.00 94.19 112 ALA A O 1
ATOM 938 N N . ALA A 1 113 ? 3.288 3.126 -4.289 1.00 95.88 113 ALA A N 1
ATOM 939 C CA . ALA A 1 113 ? 2.430 2.939 -5.458 1.00 95.88 113 ALA A CA 1
ATOM 940 C C . ALA A 1 113 ? 2.797 3.903 -6.603 1.00 95.88 113 ALA A C 1
ATOM 942 O O . ALA A 1 113 ? 2.904 3.479 -7.753 1.00 95.88 113 ALA A O 1
ATOM 943 N N . ALA A 1 114 ? 3.058 5.179 -6.301 1.00 96.06 114 ALA A N 1
ATOM 944 C CA . ALA A 1 114 ? 3.475 6.170 -7.293 1.00 96.06 114 ALA A CA 1
ATOM 945 C C . ALA A 1 114 ? 4.839 5.828 -7.920 1.00 96.06 114 ALA A C 1
ATOM 947 O O . ALA A 1 114 ? 4.989 5.867 -9.144 1.00 96.06 114 ALA A O 1
ATOM 948 N N . GLU A 1 115 ? 5.823 5.435 -7.106 1.00 93.44 115 GLU A N 1
ATOM 949 C CA . GLU A 1 115 ? 7.124 4.959 -7.591 1.00 93.44 115 GLU A CA 1
ATOM 950 C C . GLU A 1 115 ? 6.972 3.723 -8.487 1.00 93.44 115 GLU A C 1
ATOM 952 O O . GLU A 1 115 ? 7.646 3.606 -9.515 1.00 93.44 115 GLU A O 1
ATOM 957 N N . PHE A 1 116 ? 6.050 2.821 -8.143 1.00 94.62 116 PHE A N 1
ATOM 958 C CA . PHE A 1 116 ? 5.772 1.635 -8.941 1.00 94.62 116 PHE A CA 1
ATOM 959 C C . PHE A 1 116 ? 5.145 1.960 -10.297 1.00 94.62 116 PHE A C 1
ATOM 961 O O . PHE A 1 116 ? 5.639 1.479 -11.319 1.00 94.62 116 PHE A O 1
ATOM 968 N N . GLN A 1 117 ? 4.115 2.812 -10.332 1.00 94.06 117 GLN A N 1
ATOM 969 C CA . GLN A 1 117 ? 3.518 3.274 -11.588 1.00 94.06 117 GLN A CA 1
ATOM 970 C C . GLN A 1 117 ? 4.562 3.926 -12.495 1.00 94.06 117 GLN A C 1
ATOM 972 O O . GLN A 1 117 ? 4.621 3.646 -13.693 1.00 94.06 117 GLN A O 1
ATOM 977 N N . LYS A 1 118 ? 5.426 4.760 -11.914 1.00 89.94 118 LYS A N 1
ATOM 978 C CA . LYS A 1 118 ? 6.525 5.396 -12.635 1.00 89.94 118 LYS A CA 1
ATOM 979 C C . LYS A 1 118 ? 7.512 4.370 -13.195 1.00 89.94 118 LYS A C 1
ATOM 981 O O . LYS A 1 118 ? 7.851 4.452 -14.372 1.00 89.94 118 LYS A O 1
ATOM 986 N N . ARG A 1 119 ? 7.936 3.382 -12.397 1.00 89.56 119 ARG A N 1
ATOM 987 C CA . ARG A 1 119 ? 8.833 2.298 -12.839 1.00 89.56 119 ARG A CA 1
ATOM 988 C C . ARG A 1 119 ? 8.266 1.554 -14.049 1.00 89.56 119 ARG A C 1
ATOM 990 O O . ARG A 1 119 ? 8.994 1.306 -15.007 1.00 89.56 119 ARG A O 1
ATOM 997 N N . LEU A 1 120 ? 6.973 1.229 -14.019 1.00 89.88 120 LEU A N 1
ATOM 998 C CA . LEU A 1 120 ? 6.286 0.589 -15.143 1.00 89.88 120 LEU A CA 1
ATOM 999 C C . LEU A 1 120 ? 6.263 1.501 -16.373 1.00 89.88 120 LEU A C 1
ATOM 1001 O O . LEU A 1 120 ? 6.645 1.072 -17.461 1.00 89.88 120 LEU A O 1
ATOM 1005 N N . ARG A 1 121 ? 5.900 2.776 -16.193 1.00 86.19 121 ARG A N 1
ATOM 1006 C CA . ARG A 1 121 ? 5.860 3.764 -17.276 1.00 86.19 121 ARG A CA 1
ATOM 1007 C C . ARG A 1 121 ? 7.225 3.958 -17.938 1.00 86.19 121 ARG A C 1
ATOM 1009 O O . ARG A 1 121 ? 7.305 4.002 -19.158 1.00 86.19 121 ARG A O 1
ATOM 1016 N N . GLU A 1 122 ? 8.307 4.029 -17.171 1.00 84.44 122 GLU A N 1
ATOM 1017 C CA . GLU A 1 122 ? 9.664 4.083 -17.728 1.00 84.44 122 GLU A CA 1
ATOM 1018 C C . GLU A 1 122 ? 10.039 2.818 -18.504 1.00 84.44 122 GLU A C 1
ATOM 1020 O O . GLU A 1 122 ? 10.711 2.908 -19.532 1.00 84.44 122 GLU A O 1
ATOM 1025 N N . GLY A 1 123 ? 9.602 1.649 -18.028 1.00 81.62 123 GLY A N 1
ATOM 1026 C CA . GLY A 1 123 ? 9.792 0.377 -18.718 1.00 81.62 123 GLY A CA 1
ATOM 1027 C C . GLY A 1 123 ? 9.202 0.374 -20.131 1.00 81.62 123 GLY A C 1
ATOM 1028 O O . GLY A 1 123 ? 9.834 -0.162 -21.039 1.00 81.62 123 GLY A O 1
ATOM 1029 N N . LEU A 1 124 ? 8.061 1.047 -20.336 1.00 80.12 124 LEU A N 1
ATOM 1030 C CA . LEU A 1 124 ? 7.431 1.212 -21.656 1.00 80.12 124 LEU A CA 1
ATOM 1031 C C . LEU A 1 124 ? 8.309 1.988 -22.639 1.00 80.12 124 LEU A C 1
ATOM 1033 O O . LEU A 1 124 ? 8.377 1.639 -23.812 1.00 80.12 124 LEU A O 1
ATOM 1037 N N . PHE A 1 125 ? 8.980 3.042 -22.167 1.00 71.50 125 PHE A N 1
ATOM 1038 C CA . PHE A 1 125 ? 9.823 3.888 -23.017 1.00 71.50 125 PHE A CA 1
ATOM 1039 C C . PHE A 1 125 ? 11.224 3.301 -23.238 1.00 71.50 125 PHE A C 1
ATOM 1041 O O . PHE A 1 125 ? 11.877 3.623 -24.228 1.00 71.50 125 PHE A O 1
ATOM 1048 N N . LYS A 1 126 ? 11.705 2.452 -22.320 1.00 71.50 126 LYS A N 1
ATOM 1049 C CA . LYS A 1 126 ? 13.049 1.847 -22.375 1.00 71.50 126 LYS A CA 1
ATOM 1050 C C . LYS A 1 126 ? 13.091 0.504 -23.111 1.00 71.50 126 LYS A C 1
ATOM 1052 O O . LYS A 1 126 ? 14.172 0.085 -23.534 1.00 71.50 126 LYS A O 1
ATOM 1057 N N . GLY A 1 127 ? 11.967 -0.200 -23.260 1.00 65.12 127 GLY A N 1
ATOM 1058 C CA . GLY A 1 127 ? 11.948 -1.500 -23.924 1.00 65.12 127 GLY A CA 1
ATOM 1059 C C . GLY A 1 127 ? 12.204 -1.375 -25.428 1.00 65.12 127 GLY A C 1
ATOM 1060 O O . GLY A 1 127 ? 11.384 -0.871 -26.188 1.00 65.12 127 GLY A O 1
ATOM 1061 N N . ARG A 1 128 ? 13.362 -1.869 -25.882 1.00 57.28 128 ARG A N 1
ATOM 1062 C CA . ARG A 1 128 ? 13.756 -1.872 -27.307 1.00 57.28 128 ARG A CA 1
ATOM 1063 C C . ARG A 1 128 ? 13.072 -2.967 -28.140 1.00 57.28 128 ARG A C 1
ATOM 1065 O O . ARG A 1 128 ? 13.323 -3.065 -29.334 1.00 57.28 128 ARG A O 1
ATOM 1072 N N . ARG A 1 129 ? 12.261 -3.829 -27.515 1.00 67.56 129 ARG A N 1
ATOM 1073 C CA . ARG A 1 129 ? 11.562 -4.949 -28.164 1.00 67.56 129 ARG A CA 1
ATOM 1074 C C . ARG A 1 129 ? 10.058 -4.785 -27.990 1.00 67.56 129 ARG A C 1
ATOM 1076 O O . ARG A 1 129 ? 9.576 -4.690 -26.863 1.00 67.56 129 ARG A O 1
ATOM 1083 N N . GLU A 1 130 ? 9.334 -4.838 -29.098 1.00 65.06 130 GLU A N 1
ATOM 1084 C CA . GLU A 1 130 ? 7.888 -4.601 -29.170 1.00 65.06 130 GLU A CA 1
ATOM 1085 C C . GLU A 1 130 ? 7.078 -5.497 -28.210 1.00 65.06 130 GLU A C 1
ATOM 1087 O O . GLU A 1 130 ? 6.226 -5.007 -27.470 1.00 65.06 130 GLU A O 1
ATOM 1092 N N . GLY A 1 131 ? 7.431 -6.784 -28.092 1.00 67.06 131 GLY A N 1
ATOM 1093 C CA . GLY A 1 131 ? 6.772 -7.712 -27.159 1.00 67.06 131 GLY A CA 1
ATOM 1094 C C . GLY A 1 131 ? 6.999 -7.411 -25.667 1.00 67.06 131 GLY A C 1
ATOM 1095 O O . GLY A 1 131 ? 6.142 -7.714 -24.837 1.00 67.06 131 GLY A O 1
ATOM 1096 N N . VAL A 1 132 ? 8.122 -6.779 -25.300 1.00 72.19 132 VAL A N 1
ATOM 1097 C CA . VAL A 1 132 ? 8.390 -6.372 -23.905 1.00 72.19 132 VAL A CA 1
ATOM 1098 C C . VAL A 1 132 ? 7.514 -5.177 -23.531 1.00 72.19 132 VAL A C 1
ATOM 1100 O O . VAL A 1 132 ? 6.923 -5.167 -22.451 1.00 72.19 132 VAL A O 1
ATOM 1103 N N . ASN A 1 133 ? 7.349 -4.223 -24.450 1.00 77.94 133 ASN A N 1
ATOM 1104 C CA . ASN A 1 133 ? 6.492 -3.055 -24.241 1.00 77.94 133 ASN A CA 1
ATOM 1105 C C . ASN A 1 133 ? 5.024 -3.456 -24.091 1.00 77.94 133 ASN A C 1
ATOM 1107 O O . ASN A 1 133 ? 4.359 -2.967 -23.185 1.00 77.94 133 ASN A O 1
ATOM 1111 N N . GLN A 1 134 ? 4.540 -4.411 -24.893 1.00 83.62 134 GLN A N 1
ATOM 1112 C CA . GLN A 1 134 ? 3.175 -4.932 -24.762 1.00 83.62 134 GLN A CA 1
ATOM 1113 C C . GLN A 1 134 ? 2.923 -5.587 -23.397 1.00 83.62 134 GLN A C 1
ATOM 1115 O O . GLN A 1 134 ? 1.878 -5.366 -22.787 1.00 83.62 134 GLN A O 1
ATOM 1120 N N . ARG A 1 135 ? 3.876 -6.378 -22.881 1.00 85.06 135 ARG A N 1
ATOM 1121 C CA . ARG A 1 135 ? 3.741 -6.988 -21.548 1.00 85.06 135 ARG A CA 1
ATOM 1122 C C . ARG A 1 135 ? 3.699 -5.928 -20.449 1.00 85.06 135 ARG A C 1
ATOM 1124 O O . ARG A 1 135 ? 2.834 -5.998 -19.580 1.00 85.06 135 ARG A O 1
ATOM 1131 N N . ILE A 1 136 ? 4.617 -4.961 -20.481 1.00 86.25 136 ILE A N 1
ATOM 1132 C CA . ILE A 1 136 ? 4.666 -3.883 -19.484 1.00 86.25 136 ILE A CA 1
ATOM 1133 C C . ILE A 1 136 ? 3.400 -3.017 -19.571 1.00 86.25 136 ILE A C 1
ATOM 1135 O O . ILE A 1 136 ? 2.881 -2.621 -18.532 1.00 86.25 136 ILE A O 1
ATOM 1139 N N . ALA A 1 137 ? 2.855 -2.790 -20.772 1.00 88.50 137 ALA A N 1
ATOM 1140 C CA . ALA A 1 137 ? 1.624 -2.024 -20.972 1.00 88.50 137 ALA A CA 1
ATOM 1141 C C . ALA A 1 137 ? 0.430 -2.709 -20.308 1.00 88.50 137 ALA A C 1
ATOM 1143 O O . ALA A 1 137 ? -0.258 -2.081 -19.512 1.00 88.50 137 ALA A O 1
ATOM 1144 N N . LYS A 1 138 ? 0.265 -4.021 -20.522 1.00 90.88 138 LYS A N 1
ATOM 1145 C CA . LYS A 1 138 ? -0.787 -4.807 -19.860 1.00 90.88 138 LYS A CA 1
ATOM 1146 C C . LYS A 1 138 ? -0.667 -4.779 -18.336 1.00 90.88 138 LYS A C 1
ATOM 1148 O O . LYS A 1 138 ? -1.674 -4.668 -17.644 1.00 90.88 138 LYS A O 1
ATOM 1153 N N . ILE A 1 139 ? 0.557 -4.871 -17.803 1.00 92.19 139 ILE A N 1
ATOM 1154 C CA . ILE A 1 139 ? 0.792 -4.753 -16.355 1.00 92.19 139 ILE A CA 1
ATOM 1155 C C . ILE A 1 139 ? 0.406 -3.353 -15.873 1.00 92.19 139 ILE A C 1
ATOM 1157 O O . ILE A 1 139 ? -0.256 -3.222 -14.848 1.00 92.19 139 ILE A O 1
ATOM 1161 N N . TYR A 1 140 ? 0.813 -2.311 -16.596 1.00 92.88 140 TYR A N 1
ATOM 1162 C CA . TYR A 1 140 ? 0.526 -0.930 -16.231 1.00 92.88 140 TYR A CA 1
ATOM 1163 C C . TYR A 1 140 ? -0.978 -0.644 -16.222 1.00 92.88 140 TYR A C 1
ATOM 1165 O O . TYR A 1 140 ? -1.488 -0.155 -15.218 1.00 92.88 140 TYR A O 1
ATOM 1173 N N . GLU A 1 141 ? -1.698 -1.030 -17.276 1.00 93.38 141 GLU A N 1
ATOM 1174 C CA . GLU A 1 141 ? -3.158 -0.916 -17.359 1.00 93.38 141 GLU A CA 1
ATOM 1175 C C . GLU A 1 141 ? -3.846 -1.656 -16.212 1.00 93.38 141 GLU A C 1
ATOM 1177 O O . GLU A 1 141 ? -4.666 -1.069 -15.509 1.00 93.38 141 GLU A O 1
ATOM 1182 N N . PHE A 1 142 ? -3.455 -2.908 -15.952 1.00 94.06 142 PHE A N 1
ATOM 1183 C CA . PHE A 1 142 ? -3.968 -3.674 -14.818 1.00 94.06 142 PHE A CA 1
ATOM 1184 C C . PHE A 1 142 ? -3.746 -2.943 -13.487 1.00 94.06 142 PHE A C 1
ATOM 1186 O O . PHE A 1 142 ? -4.686 -2.782 -12.711 1.00 94.06 142 PHE A O 1
ATOM 1193 N N . VAL A 1 143 ? -2.534 -2.443 -13.232 1.00 93.75 143 VAL A N 1
ATOM 1194 C CA . VAL A 1 143 ? -2.192 -1.728 -11.992 1.00 93.75 143 VAL A CA 1
ATOM 1195 C C . VAL A 1 143 ? -3.038 -0.467 -11.804 1.00 93.75 143 VAL A C 1
ATOM 1197 O O . VAL A 1 143 ? -3.453 -0.196 -10.678 1.00 93.75 143 VAL A O 1
ATOM 1200 N N . LEU A 1 144 ? -3.344 0.272 -12.875 1.00 92.56 144 LEU A N 1
ATOM 1201 C CA . LEU A 1 144 ? -4.181 1.476 -12.805 1.00 92.56 144 LEU A CA 1
ATOM 1202 C C . LEU A 1 144 ? -5.631 1.186 -12.391 1.00 92.56 144 LEU A C 1
ATOM 1204 O O . LEU A 1 144 ? -6.266 2.052 -11.792 1.00 92.56 144 LEU A O 1
ATOM 1208 N N . THR A 1 145 ? -6.147 -0.021 -12.647 1.00 91.94 145 THR A N 1
ATOM 1209 C CA . THR A 1 145 ? -7.502 -0.415 -12.210 1.00 91.94 145 THR A CA 1
ATOM 1210 C C . THR A 1 145 ? -7.596 -0.725 -10.712 1.00 91.94 145 THR A C 1
ATOM 1212 O O . THR A 1 145 ? -8.694 -0.814 -10.163 1.00 91.94 145 THR A O 1
ATOM 1215 N N . LEU A 1 146 ? -6.460 -0.906 -10.032 1.00 92.75 146 LEU A N 1
ATOM 1216 C CA . LEU A 1 146 ? -6.424 -1.381 -8.653 1.00 92.75 146 LEU A CA 1
ATOM 1217 C C . LEU A 1 146 ? -6.380 -0.236 -7.629 1.00 92.75 146 LEU A C 1
ATOM 1219 O O . LEU A 1 146 ? -5.759 0.799 -7.879 1.00 92.75 146 LEU A O 1
ATOM 1223 N N . PRO A 1 147 ? -6.924 -0.437 -6.412 1.00 92.56 147 PRO A N 1
ATOM 1224 C CA . PRO A 1 147 ? -6.758 0.506 -5.307 1.00 92.56 147 PRO A CA 1
ATOM 1225 C C . PRO A 1 147 ? -5.284 0.715 -4.928 1.00 92.56 147 PRO A C 1
ATOM 1227 O O . PRO A 1 147 ? -4.477 -0.210 -5.019 1.00 92.56 147 PRO A O 1
ATOM 1230 N N . ILE A 1 148 ? -4.945 1.890 -4.385 1.00 94.12 148 ILE A N 1
ATOM 1231 C CA . ILE A 1 148 ? -3.573 2.268 -3.976 1.00 94.12 148 ILE A CA 1
ATOM 1232 C C . ILE A 1 148 ? -2.910 1.198 -3.099 1.00 94.12 148 ILE A C 1
ATOM 1234 O O . ILE A 1 148 ? -1.762 0.824 -3.326 1.00 94.12 148 ILE A O 1
ATOM 1238 N N . SER A 1 149 ? -3.641 0.659 -2.119 1.00 93.25 149 SER A N 1
ATOM 1239 C CA . SER A 1 149 ? -3.130 -0.395 -1.232 1.00 93.25 149 SER A CA 1
ATOM 1240 C C . SER A 1 149 ? -2.734 -1.666 -1.989 1.00 93.25 149 SER A C 1
ATOM 1242 O O . SER A 1 149 ? -1.748 -2.305 -1.633 1.00 93.25 149 SER A O 1
ATOM 1244 N N . SER A 1 150 ? -3.466 -2.023 -3.043 1.00 94.94 150 SER A N 1
ATOM 1245 C CA . SER A 1 150 ? -3.153 -3.169 -3.899 1.00 94.94 150 SER A CA 1
ATOM 1246 C C . SER A 1 150 ? -1.940 -2.886 -4.785 1.00 94.94 150 SER A C 1
ATOM 1248 O O . SER A 1 150 ? -1.059 -3.735 -4.899 1.00 94.94 150 SER A O 1
ATOM 1250 N N . GLN A 1 151 ? -1.841 -1.677 -5.346 1.00 95.69 151 GLN A N 1
ATOM 1251 C CA . GLN A 1 151 ? -0.666 -1.248 -6.115 1.00 95.69 151 GLN A CA 1
ATOM 1252 C C . GLN A 1 151 ? 0.608 -1.268 -5.256 1.00 95.69 151 GLN A C 1
ATOM 1254 O O . GLN A 1 151 ? 1.651 -1.740 -5.703 1.00 95.69 151 GLN A O 1
ATOM 1259 N N . TYR A 1 152 ? 0.505 -0.826 -4.000 1.00 95.56 152 TYR A N 1
ATOM 1260 C CA . TYR A 1 152 ? 1.570 -0.925 -3.002 1.00 95.56 152 TYR A CA 1
ATOM 1261 C C . TYR A 1 152 ? 1.996 -2.376 -2.724 1.00 95.56 152 TYR A C 1
ATOM 1263 O O . TYR A 1 152 ? 3.181 -2.661 -2.572 1.00 95.56 152 TYR A O 1
ATOM 1271 N N . LEU A 1 153 ? 1.056 -3.321 -2.640 1.00 95.06 153 LEU A N 1
ATOM 1272 C CA . LEU A 1 153 ? 1.428 -4.725 -2.450 1.00 95.06 153 LEU A CA 1
ATOM 1273 C C . LEU A 1 153 ? 2.177 -5.268 -3.667 1.00 95.06 153 LEU A C 1
ATOM 1275 O O . LEU A 1 153 ? 3.226 -5.890 -3.499 1.00 95.06 153 LEU A O 1
ATOM 1279 N N . LEU A 1 154 ? 1.672 -4.987 -4.872 1.00 95.81 154 LEU A N 1
ATOM 1280 C CA . LEU A 1 154 ? 2.296 -5.399 -6.130 1.00 95.81 154 LEU A CA 1
ATOM 1281 C C . LEU A 1 154 ? 3.693 -4.799 -6.320 1.00 95.81 154 LEU A C 1
ATOM 1283 O O . LEU A 1 154 ? 4.572 -5.469 -6.858 1.00 95.81 154 LEU A O 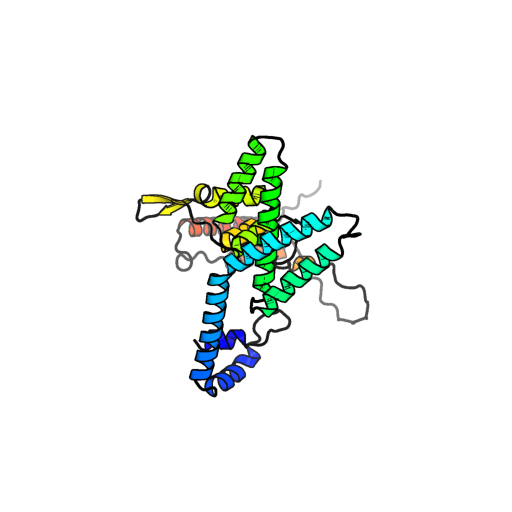1
ATOM 1287 N N . SER A 1 155 ? 3.936 -3.572 -5.847 1.00 94.50 155 SER A N 1
ATOM 1288 C CA . SER A 1 155 ? 5.249 -2.930 -5.975 1.00 94.50 155 SER A CA 1
ATOM 1289 C C . SER A 1 155 ? 6.368 -3.711 -5.284 1.00 94.50 155 SER A C 1
ATOM 1291 O O . SER A 1 155 ? 7.525 -3.604 -5.698 1.00 94.50 155 SER A O 1
ATOM 1293 N N . GLY A 1 156 ? 6.013 -4.479 -4.248 1.00 92.12 156 GLY A N 1
ATOM 1294 C CA . GLY A 1 156 ? 6.896 -5.348 -3.476 1.00 92.12 156 GLY A CA 1
ATOM 1295 C C . GLY A 1 156 ? 6.891 -6.815 -3.912 1.00 92.12 156 GLY A C 1
ATOM 1296 O O . GLY A 1 156 ? 7.366 -7.649 -3.143 1.00 92.12 156 GLY A O 1
ATOM 1297 N N . MET A 1 157 ? 6.361 -7.146 -5.092 1.00 94.19 157 MET A N 1
ATOM 1298 C CA . MET A 1 157 ? 6.400 -8.498 -5.664 1.00 94.19 157 MET A CA 1
ATOM 1299 C C . MET A 1 157 ? 7.400 -8.609 -6.816 1.00 94.19 157 MET A C 1
ATOM 1301 O O . MET A 1 157 ? 7.764 -7.613 -7.442 1.00 94.19 157 MET A O 1
ATOM 1305 N N . THR A 1 158 ? 7.811 -9.838 -7.127 1.00 93.19 158 THR A N 1
ATOM 1306 C CA . THR A 1 158 ? 8.533 -10.142 -8.371 1.00 93.19 158 THR A CA 1
ATOM 1307 C C . THR A 1 158 ? 7.603 -10.099 -9.590 1.00 93.19 158 THR A C 1
ATOM 1309 O O . THR A 1 158 ? 6.378 -10.182 -9.469 1.00 93.19 158 THR A O 1
ATOM 1312 N N . ASP A 1 159 ? 8.181 -10.068 -10.794 1.00 90.31 159 ASP A N 1
ATOM 1313 C CA . ASP A 1 159 ? 7.427 -10.135 -12.056 1.00 90.31 159 ASP A CA 1
ATOM 1314 C C . ASP A 1 159 ? 6.549 -11.393 -12.173 1.00 90.31 159 ASP A C 1
ATOM 1316 O O . ASP A 1 159 ? 5.510 -11.366 -12.836 1.00 90.31 159 ASP A O 1
ATOM 1320 N N . GLN A 1 160 ? 6.959 -12.499 -11.541 1.00 91.81 160 GLN A N 1
ATOM 1321 C CA . GLN A 1 160 ? 6.170 -13.731 -11.479 1.00 91.81 160 GLN A CA 1
ATOM 1322 C C . GLN A 1 160 ? 4.936 -13.556 -10.589 1.00 91.81 160 GLN A C 1
ATOM 1324 O O . GLN A 1 160 ? 3.840 -13.939 -10.994 1.00 91.81 160 GLN A O 1
ATOM 1329 N N . GLY A 1 161 ? 5.095 -12.922 -9.422 1.00 93.69 161 GLY A N 1
ATOM 1330 C CA . GLY A 1 161 ? 3.983 -12.601 -8.526 1.00 93.69 161 GLY A CA 1
ATOM 1331 C C . GLY A 1 161 ? 2.963 -11.669 -9.181 1.00 93.69 161 GLY A C 1
ATOM 1332 O O . GLY A 1 161 ? 1.761 -11.913 -9.103 1.00 93.69 161 GLY A O 1
ATOM 1333 N N . ILE A 1 162 ? 3.433 -10.658 -9.919 1.00 93.94 162 ILE A N 1
ATOM 1334 C CA . ILE A 1 162 ? 2.564 -9.754 -10.688 1.00 93.94 162 ILE A CA 1
ATOM 1335 C C . ILE A 1 162 ? 1.809 -10.524 -11.782 1.00 93.94 162 ILE A C 1
ATOM 1337 O O . ILE A 1 162 ? 0.598 -10.361 -11.923 1.00 93.94 162 ILE A O 1
ATOM 1341 N N . ALA A 1 163 ? 2.489 -11.400 -12.529 1.00 93.00 163 ALA A N 1
ATOM 1342 C CA . ALA A 1 163 ? 1.838 -12.228 -13.546 1.00 93.00 163 ALA A CA 1
ATOM 1343 C C . ALA A 1 163 ? 0.779 -13.167 -12.938 1.00 93.00 163 ALA A C 1
ATOM 1345 O O . ALA A 1 163 ? -0.296 -13.338 -13.515 1.00 93.00 163 ALA A O 1
ATOM 1346 N N . LYS A 1 164 ? 1.052 -13.730 -11.754 1.00 94.19 164 LYS A N 1
ATOM 1347 C CA . LYS A 1 164 ? 0.088 -14.527 -10.987 1.00 94.19 164 LYS A CA 1
ATOM 1348 C C . LYS A 1 164 ? -1.112 -13.704 -10.526 1.00 94.19 164 LYS A C 1
ATOM 1350 O O . LYS A 1 164 ? -2.238 -14.171 -10.649 1.00 94.19 164 LYS A O 1
ATOM 1355 N N . ALA A 1 165 ? -0.897 -12.472 -10.069 1.00 94.31 165 ALA A N 1
ATOM 1356 C CA . ALA A 1 165 ? -1.981 -11.570 -9.690 1.00 94.31 165 ALA A CA 1
ATOM 1357 C C . ALA A 1 165 ? -2.898 -11.234 -10.880 1.00 94.31 165 ALA A C 1
ATOM 1359 O O . ALA A 1 165 ? -4.117 -11.261 -10.731 1.00 94.31 165 ALA A O 1
ATOM 1360 N N . MET A 1 166 ? -2.335 -10.983 -12.068 1.00 93.69 166 MET A N 1
ATOM 1361 C CA . MET A 1 166 ? -3.118 -10.712 -13.283 1.00 93.69 166 MET A CA 1
ATOM 1362 C C . MET A 1 166 ? -3.988 -11.899 -13.708 1.00 93.69 166 MET A C 1
ATOM 1364 O O . MET A 1 166 ? -5.101 -11.703 -14.184 1.00 93.69 166 MET A O 1
ATOM 1368 N N . ARG A 1 167 ? -3.497 -13.128 -13.520 1.00 92.25 167 ARG A N 1
ATOM 1369 C CA . ARG A 1 167 ? -4.215 -14.363 -13.872 1.00 92.25 167 ARG A CA 1
ATOM 1370 C C . ARG A 1 167 ? -5.044 -14.934 -12.724 1.00 92.25 167 ARG A C 1
ATOM 1372 O O . ARG A 1 167 ? -5.622 -16.003 -12.867 1.00 92.25 167 ARG A O 1
ATOM 1379 N N . TYR A 1 168 ? -5.128 -14.243 -11.587 1.00 91.62 168 TYR A N 1
ATOM 1380 C CA . TYR A 1 168 ? -5.691 -14.804 -10.358 1.00 91.62 168 TYR A CA 1
ATOM 1381 C C . TYR A 1 168 ? -7.128 -15.313 -10.524 1.00 91.62 168 TYR A C 1
ATOM 1383 O O . TYR A 1 168 ? -7.446 -16.405 -10.058 1.00 91.62 168 TYR A O 1
ATOM 1391 N N . GLN A 1 169 ? -7.977 -14.549 -11.218 1.00 85.25 169 GLN A N 1
ATOM 1392 C CA . GLN A 1 169 ? -9.364 -14.937 -11.499 1.00 85.25 169 GLN A CA 1
ATOM 1393 C C . GLN A 1 169 ? -9.463 -16.172 -12.404 1.00 85.25 169 GLN A C 1
ATOM 1395 O O . GLN A 1 169 ? -10.374 -16.978 -12.238 1.00 85.25 169 GLN A O 1
ATOM 1400 N N . GLU A 1 170 ? -8.537 -16.331 -13.349 1.00 85.69 170 GLU A N 1
ATOM 1401 C CA . GLU A 1 170 ? -8.503 -17.472 -14.271 1.00 85.69 170 GLU A CA 1
ATOM 1402 C C . GLU A 1 170 ? -7.967 -18.731 -13.584 1.00 85.69 170 GLU A C 1
ATOM 1404 O O . GLU A 1 170 ? -8.532 -19.814 -13.749 1.00 85.69 170 GLU A O 1
ATOM 1409 N N . ASP A 1 171 ? -6.893 -18.569 -12.805 1.00 85.69 171 ASP A N 1
ATOM 1410 C CA . ASP A 1 171 ? -6.188 -19.639 -12.098 1.00 85.69 171 ASP A CA 1
ATOM 1411 C C . ASP A 1 171 ? -6.980 -20.127 -10.868 1.00 85.69 171 ASP A C 1
ATOM 1413 O O . ASP A 1 171 ? -6.859 -21.285 -10.473 1.00 85.69 171 ASP A O 1
ATOM 1417 N N . THR A 1 172 ? -7.805 -19.265 -10.259 1.00 84.69 172 THR A N 1
ATOM 1418 C CA . THR A 1 172 ? -8.527 -19.564 -9.013 1.00 84.69 172 THR A CA 1
ATOM 1419 C C . THR A 1 172 ? -10.028 -19.591 -9.254 1.00 84.69 172 THR A C 1
ATOM 1421 O O . THR A 1 172 ? -10.743 -18.620 -9.000 1.00 84.69 172 THR A O 1
ATOM 1424 N N . LYS A 1 173 ? -10.524 -20.730 -9.731 1.00 86.31 173 LYS A N 1
ATOM 1425 C CA . LYS A 1 173 ? -11.957 -20.950 -9.929 1.00 86.31 173 LYS A CA 1
ATOM 1426 C C . LYS A 1 173 ? -12.587 -21.580 -8.693 1.00 86.31 173 LYS A C 1
ATOM 1428 O O . LYS A 1 173 ? -11.980 -22.416 -8.030 1.00 86.31 173 LYS A O 1
ATOM 1433 N N . GLN A 1 174 ? -13.808 -21.173 -8.381 1.00 84.06 174 GLN A N 1
ATOM 1434 C CA . GLN A 1 174 ? -14.648 -21.815 -7.377 1.00 84.06 174 GLN A CA 1
ATOM 1435 C C . GLN A 1 174 ? -15.932 -22.299 -8.025 1.00 84.06 174 GLN A C 1
ATOM 1437 O O . GLN A 1 174 ? -16.481 -21.624 -8.894 1.00 84.06 174 GLN A O 1
ATOM 1442 N N . TRP A 1 175 ? -16.390 -23.464 -7.591 1.00 82.06 175 TRP A N 1
ATOM 1443 C CA . TRP A 1 175 ? -17.703 -23.954 -7.961 1.00 82.06 175 TRP A CA 1
ATOM 1444 C C . TRP A 1 175 ? -18.779 -23.063 -7.338 1.00 82.06 175 TRP A C 1
ATOM 1446 O O . TRP A 1 175 ? -18.752 -22.815 -6.130 1.00 82.06 175 TRP A O 1
ATOM 1456 N N . ASP A 1 176 ? -19.705 -22.576 -8.155 1.00 85.12 176 ASP A N 1
ATOM 1457 C CA . ASP A 1 176 ? -20.899 -21.874 -7.707 1.00 85.12 176 ASP A CA 1
ATOM 1458 C C . ASP A 1 176 ? -22.121 -22.772 -7.897 1.00 85.12 176 ASP A C 1
ATOM 1460 O O . ASP A 1 176 ? -22.576 -23.018 -9.013 1.00 85.12 176 ASP A O 1
ATOM 1464 N N . SER A 1 177 ? -22.678 -23.232 -6.776 1.00 82.69 177 SER A N 1
ATOM 1465 C CA . SER A 1 177 ? -23.849 -24.108 -6.755 1.00 82.69 177 SER A CA 1
ATOM 1466 C C . SER A 1 177 ? -25.125 -23.445 -7.276 1.00 82.69 177 SER A C 1
ATOM 1468 O O . SER A 1 177 ? -26.084 -24.150 -7.571 1.00 82.69 177 SER A O 1
ATOM 1470 N N . LYS A 1 178 ? -25.170 -22.109 -7.391 1.00 86.25 178 LYS A N 1
ATOM 1471 C CA . LYS A 1 178 ? -26.345 -21.394 -7.915 1.00 86.25 178 LYS A CA 1
ATOM 1472 C C . LYS A 1 178 ? -26.386 -21.351 -9.435 1.00 86.25 178 LYS A C 1
ATOM 1474 O O . LYS A 1 178 ? -27.467 -21.359 -10.012 1.00 86.25 178 LYS A O 1
ATOM 1479 N N . THR A 1 179 ? -25.221 -21.243 -10.064 1.00 84.69 179 THR A N 1
ATOM 1480 C CA . THR A 1 179 ? -25.081 -21.151 -11.523 1.00 84.69 179 THR A CA 1
ATOM 1481 C C . THR A 1 179 ? -24.621 -22.462 -12.153 1.00 84.69 179 THR A C 1
ATOM 1483 O O . THR A 1 179 ? -24.504 -22.522 -13.373 1.00 84.69 179 THR A O 1
ATOM 1486 N N . ASP A 1 180 ? -24.370 -23.488 -11.332 1.00 83.56 180 ASP A N 1
ATOM 1487 C CA . ASP A 1 180 ? -23.854 -24.800 -11.738 1.00 83.56 180 ASP A CA 1
ATOM 1488 C C . ASP A 1 180 ? -22.570 -24.673 -12.579 1.00 83.56 180 ASP A C 1
ATOM 1490 O O . ASP A 1 180 ? -22.367 -25.344 -13.590 1.00 83.56 180 ASP A O 1
ATOM 1494 N N . SER A 1 181 ? -21.712 -23.715 -12.205 1.00 86.31 181 SER A N 1
ATOM 1495 C CA . SER A 1 181 ? -20.554 -23.327 -13.010 1.00 86.31 181 SER A CA 1
ATOM 1496 C C . SER A 1 181 ? -19.348 -22.912 -12.168 1.00 86.31 181 SER A C 1
ATOM 1498 O O . SER A 1 181 ? -19.453 -22.563 -10.992 1.00 86.31 181 SER A O 1
ATOM 1500 N N . PHE A 1 182 ? -18.164 -22.940 -12.782 1.00 82.25 182 PHE A N 1
ATOM 1501 C CA . PHE A 1 182 ? -16.939 -22.435 -12.168 1.00 82.25 182 PHE A CA 1
ATOM 1502 C C . PHE A 1 182 ? -16.779 -20.931 -12.408 1.00 82.25 182 PHE A C 1
ATOM 1504 O O . PHE A 1 182 ? -16.549 -20.500 -13.540 1.00 82.25 182 PHE A O 1
ATOM 1511 N N . ILE A 1 183 ? -16.800 -20.142 -11.333 1.00 84.62 183 ILE A N 1
ATOM 1512 C CA . ILE A 1 183 ? -16.600 -18.688 -11.370 1.00 84.62 183 ILE A CA 1
ATOM 1513 C C . ILE A 1 183 ? -15.202 -18.345 -10.849 1.00 84.62 183 ILE A C 1
ATOM 1515 O O . ILE A 1 183 ? -14.731 -18.910 -9.860 1.00 84.62 183 ILE A O 1
ATOM 1519 N N . GLY A 1 184 ? -14.522 -17.404 -11.504 1.00 83.06 184 GLY A N 1
ATOM 1520 C CA . GLY A 1 184 ? -13.233 -16.891 -11.043 1.00 83.06 184 GLY A CA 1
ATOM 1521 C C . GLY A 1 184 ? -13.358 -16.112 -9.731 1.00 83.06 184 GLY A C 1
ATOM 1522 O O . GLY A 1 184 ? -14.206 -15.227 -9.601 1.00 83.06 184 GLY A O 1
ATOM 1523 N N . LYS A 1 185 ? -12.502 -16.406 -8.746 1.00 86.69 185 LYS A N 1
ATOM 1524 C CA . LYS A 1 185 ? -12.459 -15.646 -7.490 1.00 86.69 185 LYS A CA 1
ATOM 1525 C C . LYS A 1 185 ? -11.874 -14.253 -7.739 1.00 86.69 185 LYS A C 1
ATOM 1527 O O . LYS A 1 185 ? -10.787 -14.153 -8.309 1.00 86.69 185 LYS A O 1
ATOM 1532 N N . PRO A 1 186 ? -12.531 -13.168 -7.287 1.00 86.56 186 PRO A N 1
ATOM 1533 C CA . PRO A 1 186 ? -11.987 -11.828 -7.442 1.00 86.56 186 PRO A CA 1
ATOM 1534 C C . PRO A 1 186 ? -10.678 -11.679 -6.665 1.00 86.56 186 PRO A C 1
ATOM 1536 O O . PRO A 1 186 ? -10.506 -12.236 -5.577 1.00 86.56 186 PRO A O 1
ATOM 1539 N N . LEU A 1 187 ? -9.759 -10.890 -7.217 1.00 90.25 187 LEU A N 1
ATOM 1540 C CA . LEU A 1 187 ? -8.489 -10.591 -6.573 1.00 90.25 187 LEU A CA 1
ATOM 1541 C C . LEU A 1 187 ? -8.722 -9.673 -5.367 1.00 90.25 187 LEU A C 1
ATOM 1543 O O . LEU A 1 187 ? -8.927 -8.467 -5.504 1.00 90.25 187 LEU A O 1
ATOM 1547 N N . THR A 1 188 ? -8.701 -10.253 -4.170 1.00 92.25 188 THR A N 1
ATOM 1548 C CA . THR A 1 188 ? -8.859 -9.503 -2.919 1.00 92.25 188 THR A CA 1
ATOM 1549 C C . THR A 1 188 ? -7.518 -8.996 -2.393 1.00 92.25 188 THR A C 1
ATOM 1551 O O . THR A 1 188 ? -6.454 -9.530 -2.708 1.00 92.25 188 THR A O 1
ATOM 1554 N N . TYR A 1 189 ? -7.563 -7.998 -1.508 1.00 90.94 189 TYR A N 1
ATOM 1555 C CA . TYR A 1 189 ? -6.369 -7.509 -0.814 1.00 90.94 189 TYR A CA 1
ATOM 1556 C C . TYR A 1 189 ? -5.646 -8.628 -0.035 1.00 90.94 189 TYR A C 1
ATOM 1558 O O . TYR A 1 189 ? -4.426 -8.737 -0.108 1.00 90.94 189 TYR A O 1
ATOM 1566 N N . LYS A 1 190 ? -6.389 -9.525 0.631 1.00 91.62 190 LYS A N 1
ATOM 1567 C CA . LYS A 1 190 ? -5.813 -10.686 1.336 1.00 91.62 190 LYS A CA 1
ATOM 1568 C C . LYS A 1 190 ? -5.108 -11.656 0.384 1.00 91.62 190 LYS A C 1
ATOM 1570 O O . LYS A 1 190 ? -4.033 -12.152 0.708 1.00 91.62 190 LYS A O 1
ATOM 1575 N N . ALA A 1 191 ? -5.688 -11.897 -0.794 1.00 92.12 191 ALA A N 1
ATOM 1576 C CA . ALA A 1 191 ? -5.056 -12.724 -1.819 1.00 92.12 191 ALA A CA 1
ATOM 1577 C C . ALA A 1 191 ? -3.734 -12.105 -2.303 1.00 92.12 191 ALA A C 1
ATOM 1579 O O . ALA A 1 191 ? -2.736 -12.808 -2.436 1.00 92.12 191 ALA A O 1
ATOM 1580 N N . LEU A 1 192 ? -3.690 -10.780 -2.482 1.00 93.88 192 LEU A N 1
ATOM 1581 C CA . LEU A 1 192 ? -2.450 -10.068 -2.801 1.00 93.88 192 LEU A CA 1
ATOM 1582 C C . LEU A 1 192 ? -1.410 -10.157 -1.678 1.00 93.88 192 LEU A C 1
ATOM 1584 O O . 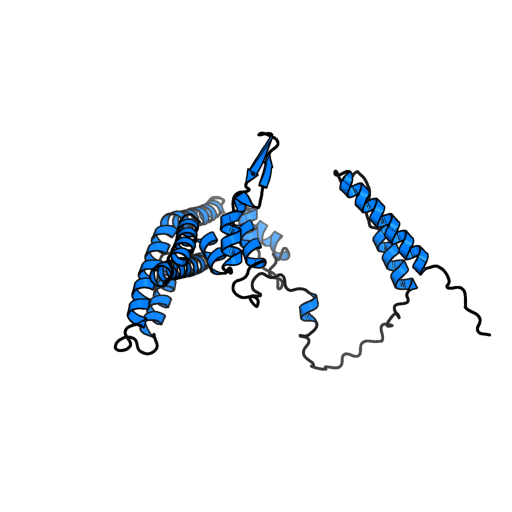LEU A 1 192 ? -0.230 -10.328 -1.963 1.00 93.88 192 LEU A O 1
ATOM 1588 N N . GLU A 1 193 ? -1.805 -10.074 -0.406 1.00 93.62 193 GLU A N 1
ATOM 1589 C CA . GLU A 1 193 ? -0.860 -10.262 0.705 1.00 93.62 193 GLU A CA 1
ATOM 1590 C C . GLU A 1 193 ? -0.253 -11.667 0.714 1.00 93.62 193 GLU A C 1
ATOM 1592 O O . GLU A 1 193 ? 0.936 -11.821 0.996 1.00 93.62 193 GLU A O 1
ATOM 1597 N N . GLN A 1 194 ? -1.048 -12.685 0.384 1.00 92.31 194 GLN A N 1
ATOM 1598 C CA . GLN A 1 194 ? -0.558 -14.052 0.252 1.00 92.31 194 GLN A CA 1
ATOM 1599 C C . GLN A 1 194 ? 0.408 -14.188 -0.930 1.00 92.31 194 GLN A C 1
ATOM 1601 O O . GLN A 1 194 ? 1.530 -14.656 -0.740 1.00 92.31 194 GLN A O 1
ATOM 1606 N N . LEU A 1 195 ? 0.039 -13.677 -2.108 1.00 93.31 195 LEU A N 1
ATOM 1607 C CA . LEU A 1 195 ? 0.928 -13.660 -3.273 1.00 93.31 195 LEU A CA 1
ATOM 1608 C C . LEU A 1 195 ? 2.238 -12.918 -2.984 1.00 93.31 195 LEU A C 1
ATOM 1610 O O . LEU A 1 195 ? 3.296 -13.357 -3.422 1.00 93.31 195 LEU A O 1
ATOM 1614 N N . LYS A 1 196 ? 2.208 -11.835 -2.195 1.00 92.69 196 LYS A N 1
ATOM 1615 C CA . LYS A 1 196 ? 3.426 -11.116 -1.789 1.00 92.69 196 LYS A CA 1
ATOM 1616 C C . LYS A 1 196 ? 4.347 -11.990 -0.941 1.00 92.69 196 LYS A C 1
ATOM 1618 O O . LYS A 1 196 ? 5.564 -11.889 -1.065 1.00 92.69 196 LYS A O 1
ATOM 1623 N N . LYS A 1 197 ? 3.784 -12.822 -0.060 1.00 90.44 197 LYS A N 1
ATOM 1624 C CA . LYS A 1 197 ? 4.564 -13.743 0.780 1.00 90.44 197 LYS A CA 1
ATOM 1625 C C . LYS A 1 197 ? 5.215 -14.847 -0.047 1.00 90.44 197 LYS A C 1
ATOM 1627 O O . LYS A 1 197 ? 6.347 -15.215 0.254 1.00 90.44 197 LYS A O 1
ATOM 1632 N N . GLU A 1 198 ? 4.508 -15.343 -1.059 1.00 91.81 198 GLU A N 1
ATOM 1633 C CA . GLU A 1 198 ? 4.979 -16.394 -1.970 1.00 91.81 198 GLU A CA 1
ATOM 1634 C C . GLU A 1 198 ? 6.010 -15.864 -2.980 1.00 91.81 198 GLU A C 1
ATOM 1636 O O . GLU A 1 198 ? 7.011 -16.524 -3.249 1.00 91.81 198 GLU A O 1
ATOM 1641 N N . TYR A 1 199 ? 5.815 -14.640 -3.483 1.00 93.62 199 TYR A N 1
ATOM 1642 C CA . TYR A 1 199 ? 6.642 -14.014 -4.520 1.00 93.62 199 TYR A CA 1
ATOM 1643 C C . TYR A 1 199 ? 7.206 -12.642 -4.092 1.00 93.62 199 TYR A C 1
ATOM 1645 O O . TYR A 1 199 ? 6.950 -11.634 -4.766 1.00 93.62 199 TYR A O 1
ATOM 1653 N N . PRO A 1 200 ? 7.976 -12.554 -2.989 1.00 92.25 200 PRO A N 1
ATOM 1654 C CA . PRO A 1 200 ? 8.485 -11.281 -2.490 1.00 92.25 200 PRO A CA 1
ATOM 1655 C C . PRO A 1 200 ? 9.582 -10.729 -3.405 1.00 92.25 200 PRO A C 1
ATOM 1657 O O . PRO A 1 200 ? 10.462 -11.466 -3.847 1.00 92.25 200 PRO A O 1
ATOM 1660 N N . LEU A 1 201 ? 9.578 -9.414 -3.643 1.00 88.12 201 LEU A N 1
ATOM 1661 C CA . LEU A 1 201 ? 10.640 -8.744 -4.404 1.00 88.12 201 LEU A CA 1
ATOM 1662 C C . LEU A 1 201 ? 12.006 -8.875 -3.715 1.00 88.12 201 LEU A C 1
ATOM 1664 O O . LEU A 1 201 ? 13.025 -9.015 -4.384 1.00 88.12 201 LEU A O 1
ATOM 1668 N N . ASN A 1 202 ? 12.023 -8.846 -2.381 1.00 84.94 202 ASN A N 1
ATOM 1669 C CA . ASN A 1 202 ? 13.211 -9.090 -1.576 1.00 84.94 202 ASN A CA 1
ATOM 1670 C C . ASN A 1 202 ? 13.007 -10.360 -0.738 1.00 84.94 202 ASN A C 1
ATOM 1672 O O . ASN A 1 202 ? 12.217 -10.384 0.205 1.00 84.94 202 ASN A O 1
ATOM 1676 N N . THR A 1 203 ? 13.729 -11.428 -1.072 1.00 74.38 203 THR A N 1
ATOM 1677 C CA . THR A 1 203 ? 13.623 -12.737 -0.405 1.00 74.38 203 THR A CA 1
ATOM 1678 C C . THR A 1 203 ? 14.050 -12.708 1.065 1.00 74.38 203 THR A C 1
ATOM 1680 O O . THR A 1 203 ? 13.584 -13.542 1.848 1.00 74.38 203 THR A O 1
ATOM 1683 N N . GLN A 1 204 ? 14.873 -11.725 1.450 1.00 69.75 204 GLN A N 1
ATOM 1684 C CA . GLN A 1 204 ? 15.299 -11.479 2.829 1.00 69.75 204 GLN A CA 1
ATOM 1685 C C . GLN A 1 204 ? 14.336 -10.571 3.614 1.00 69.75 204 GLN A C 1
ATOM 1687 O O . GLN A 1 204 ? 14.578 -10.291 4.787 1.00 69.75 204 GLN A O 1
ATOM 1692 N N . GLU A 1 205 ? 13.241 -10.094 3.013 1.00 59.34 205 GLU A N 1
ATOM 1693 C CA . GLU A 1 205 ? 12.282 -9.238 3.710 1.00 59.34 205 GLU A CA 1
ATOM 1694 C C . GLU A 1 205 ? 11.518 -10.039 4.780 1.00 59.34 205 GLU A C 1
ATOM 1696 O O . GLU A 1 205 ? 10.648 -10.863 4.500 1.00 59.34 205 GLU A O 1
ATOM 1701 N N . THR A 1 206 ? 11.875 -9.804 6.044 1.00 56.22 206 THR A N 1
ATOM 1702 C CA . THR A 1 206 ? 11.313 -10.487 7.221 1.00 56.22 206 THR A CA 1
ATOM 1703 C C . THR A 1 206 ? 10.093 -9.778 7.815 1.00 56.22 206 THR A C 1
ATOM 1705 O O . THR A 1 206 ? 9.420 -10.337 8.683 1.00 56.22 206 THR A O 1
ATOM 1708 N N . ARG A 1 207 ? 9.760 -8.562 7.355 1.00 54.38 207 ARG A N 1
ATOM 1709 C CA . ARG A 1 207 ? 8.606 -7.798 7.859 1.00 54.38 207 ARG A CA 1
ATOM 1710 C C . ARG A 1 207 ? 7.301 -8.547 7.563 1.00 54.38 207 ARG A C 1
ATOM 1712 O O . ARG A 1 207 ? 6.954 -8.774 6.411 1.00 54.38 207 ARG A O 1
ATOM 1719 N N . GLY A 1 208 ? 6.574 -8.922 8.617 1.00 49.03 208 GLY A N 1
ATOM 1720 C CA . GLY A 1 208 ? 5.290 -9.628 8.521 1.00 49.03 208 GLY A CA 1
ATOM 1721 C C . GLY A 1 208 ? 5.385 -11.155 8.402 1.00 49.03 208 GLY A C 1
ATOM 1722 O O . GLY A 1 208 ? 4.347 -11.821 8.376 1.00 49.03 208 GLY A O 1
ATOM 1723 N N . ARG A 1 209 ? 6.592 -11.740 8.380 1.00 54.53 209 ARG A N 1
ATOM 1724 C CA . ARG A 1 209 ? 6.752 -13.173 8.659 1.00 54.53 209 ARG A CA 1
ATOM 1725 C C . ARG A 1 209 ? 6.612 -13.353 10.169 1.00 54.53 209 ARG A C 1
ATOM 1727 O O . ARG A 1 209 ? 7.340 -12.711 10.925 1.00 54.53 209 ARG A O 1
ATOM 1734 N N . LYS A 1 210 ? 5.670 -14.193 10.619 1.00 48.12 210 LYS A N 1
ATOM 1735 C CA . LYS A 1 210 ? 5.663 -14.642 12.019 1.00 48.12 210 LYS A CA 1
ATOM 1736 C C . LYS A 1 210 ? 7.056 -15.213 12.286 1.00 48.12 210 LYS A C 1
ATOM 1738 O O . LYS A 1 210 ? 7.482 -16.108 11.555 1.00 48.12 210 LYS A O 1
ATOM 1743 N N . LYS A 1 211 ? 7.792 -14.632 13.241 1.00 46.38 211 LYS A N 1
ATOM 1744 C CA . LYS A 1 211 ? 9.101 -15.159 13.636 1.00 46.38 211 LYS A CA 1
ATOM 1745 C C . LYS A 1 211 ? 8.886 -16.619 14.009 1.00 46.38 211 LYS A C 1
ATOM 1747 O O . LYS A 1 211 ? 8.017 -16.916 14.824 1.00 46.38 211 LYS A O 1
ATOM 1752 N N . ASN A 1 212 ? 9.618 -17.519 13.364 1.00 45.47 212 ASN A N 1
ATOM 1753 C CA . ASN A 1 212 ? 9.554 -18.925 13.719 1.00 45.47 212 ASN A CA 1
ATOM 1754 C C . ASN A 1 212 ? 10.180 -19.041 15.123 1.00 45.47 212 ASN A C 1
ATOM 1756 O O . ASN A 1 212 ? 11.319 -18.585 15.271 1.00 45.47 212 ASN A O 1
ATOM 1760 N N . PRO A 1 213 ? 9.505 -19.586 16.149 1.00 52.72 213 PRO A N 1
ATOM 1761 C CA . PRO A 1 213 ? 10.059 -19.657 17.508 1.00 52.72 213 PRO A CA 1
ATOM 1762 C C . PRO A 1 213 ? 11.438 -20.338 17.551 1.00 52.72 213 PRO A C 1
ATOM 1764 O O . PRO A 1 213 ? 12.311 -19.956 18.320 1.00 52.72 213 PRO A O 1
ATOM 1767 N N . LEU A 1 214 ? 11.682 -21.267 16.620 1.00 52.19 214 LEU A N 1
ATOM 1768 C CA . LEU A 1 214 ? 12.950 -21.984 16.450 1.00 52.19 214 LEU A CA 1
ATOM 1769 C C . LEU A 1 214 ? 14.114 -21.114 15.941 1.00 52.19 214 LEU A C 1
ATOM 1771 O O . LEU A 1 214 ? 15.271 -21.475 16.117 1.00 52.19 214 LEU A O 1
ATOM 1775 N N . SER A 1 215 ? 13.840 -19.959 15.327 1.00 45.34 215 SER A N 1
ATOM 1776 C CA . SER A 1 215 ? 14.881 -19.068 14.781 1.00 45.34 215 SER A CA 1
ATOM 1777 C C . SER A 1 215 ? 15.504 -18.115 15.815 1.00 45.34 215 SER A C 1
ATOM 1779 O O . SER A 1 215 ? 16.377 -17.326 15.463 1.00 45.34 215 SER A O 1
ATOM 1781 N N . GLN A 1 216 ? 15.096 -18.200 17.088 1.00 44.50 216 GLN A N 1
ATOM 1782 C CA . GLN A 1 216 ? 15.671 -17.429 18.203 1.00 44.50 216 GLN A CA 1
ATOM 1783 C C . GLN A 1 216 ? 16.650 -18.229 19.080 1.00 44.50 216 GLN A C 1
ATOM 1785 O O . GLN A 1 216 ? 17.291 -17.639 19.943 1.00 44.50 216 GLN A O 1
ATOM 1790 N N . LEU A 1 217 ? 16.841 -19.531 18.827 1.00 45.97 217 LEU A N 1
ATOM 1791 C CA . LEU A 1 217 ? 17.770 -20.377 19.596 1.00 45.97 217 LEU A CA 1
ATOM 1792 C C . LEU A 1 217 ? 19.253 -20.000 19.424 1.00 45.97 217 LEU A C 1
ATOM 1794 O O . LEU A 1 217 ? 20.063 -20.331 20.278 1.00 45.97 217 LEU A O 1
ATOM 1798 N N . HIS A 1 218 ? 19.613 -19.274 18.361 1.00 42.50 218 HIS A N 1
ATOM 1799 C CA . HIS A 1 218 ? 20.996 -18.858 18.085 1.00 42.50 218 HIS A CA 1
ATOM 1800 C C . HIS A 1 218 ? 21.339 -17.425 18.535 1.00 42.50 218 HIS A C 1
ATOM 1802 O O . HIS A 1 218 ? 22.423 -16.940 18.228 1.00 42.50 218 HIS A O 1
ATOM 1808 N N . LEU A 1 219 ? 20.431 -16.725 19.226 1.00 40.31 219 LEU A N 1
ATOM 1809 C CA . LEU A 1 219 ? 20.639 -15.340 19.684 1.00 40.31 219 LEU A CA 1
ATOM 1810 C C . LEU A 1 219 ? 20.702 -15.213 21.213 1.00 40.31 219 LEU A C 1
ATOM 1812 O O . LEU A 1 219 ? 20.464 -14.130 21.745 1.00 40.31 219 LEU A O 1
ATOM 1816 N N . VAL A 1 220 ? 21.031 -16.298 21.920 1.00 37.44 220 VAL A N 1
ATOM 1817 C CA . VAL A 1 220 ? 21.444 -16.208 23.325 1.00 37.44 220 VAL A CA 1
ATOM 1818 C C . VAL A 1 220 ? 22.876 -15.657 23.342 1.00 37.44 220 VAL A C 1
ATOM 1820 O O . VAL A 1 220 ? 23.753 -16.274 22.739 1.00 37.44 220 VAL A O 1
ATOM 1823 N N . PRO A 1 221 ? 23.138 -14.490 23.957 1.00 36.69 221 PRO A N 1
ATOM 1824 C CA . PRO A 1 221 ? 24.499 -14.013 24.155 1.00 36.69 221 PRO A CA 1
ATOM 1825 C C . PRO A 1 221 ? 25.217 -14.949 25.131 1.00 36.69 221 PRO A C 1
ATOM 1827 O O . PRO A 1 221 ? 24.684 -15.224 26.207 1.00 36.69 221 PRO A O 1
ATOM 1830 N N . ASP A 1 222 ? 26.427 -15.389 24.779 1.00 37.94 222 ASP A N 1
ATOM 1831 C CA . ASP A 1 222 ? 27.379 -16.016 25.703 1.00 37.94 222 ASP A CA 1
ATOM 1832 C C . ASP A 1 222 ? 27.823 -14.986 26.752 1.00 37.94 222 ASP A C 1
ATOM 1834 O O . ASP A 1 222 ? 28.907 -14.418 26.674 1.00 37.94 222 ASP A O 1
ATOM 1838 N N . ASN A 1 223 ? 26.970 -14.713 27.735 1.00 36.16 223 ASN A N 1
ATOM 1839 C CA . ASN A 1 223 ? 27.368 -14.079 28.982 1.00 36.16 223 ASN A CA 1
ATOM 1840 C C . ASN A 1 223 ? 27.026 -15.046 30.110 1.00 36.16 223 ASN A C 1
ATOM 1842 O O . ASN A 1 223 ? 25.892 -15.136 30.576 1.00 36.16 223 ASN A O 1
ATOM 1846 N N . GLN A 1 224 ? 28.047 -15.806 30.497 1.00 39.94 224 GLN A N 1
ATOM 1847 C CA . GLN A 1 224 ? 28.062 -16.632 31.689 1.00 39.94 224 GLN A CA 1
ATOM 1848 C C . GLN A 1 224 ? 27.986 -15.730 32.925 1.00 39.94 224 GLN A C 1
ATOM 1850 O O . GLN A 1 224 ? 28.979 -15.125 33.317 1.00 39.94 224 GLN A O 1
ATOM 1855 N N . GLU A 1 225 ? 26.830 -15.698 33.578 1.00 31.69 225 GLU A N 1
ATOM 1856 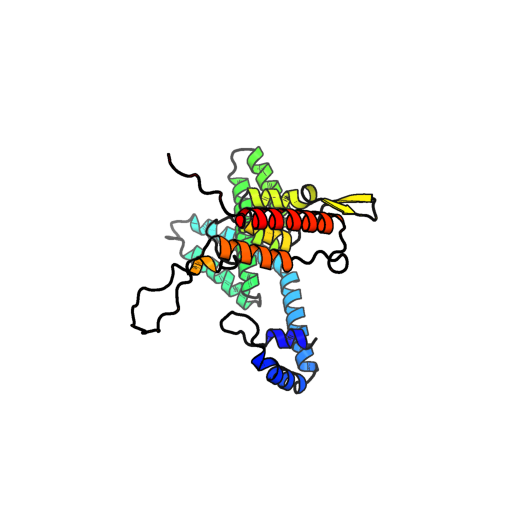C CA . GLU A 1 225 ? 26.777 -15.541 35.028 1.00 31.69 225 GLU A CA 1
ATOM 1857 C C . GLU A 1 225 ? 26.221 -16.838 35.607 1.00 31.69 225 GLU A C 1
ATOM 1859 O O . GLU A 1 225 ? 25.153 -17.321 35.229 1.00 31.69 225 GLU A O 1
ATOM 1864 N N . ALA A 1 226 ? 27.036 -17.452 36.461 1.00 38.47 226 ALA A N 1
ATOM 1865 C CA . ALA A 1 226 ? 26.785 -18.735 37.080 1.00 38.47 226 ALA A CA 1
ATOM 1866 C C . ALA A 1 226 ? 25.499 -18.684 37.913 1.00 38.47 226 ALA A C 1
ATOM 1868 O O . ALA A 1 226 ? 25.473 -18.116 39.003 1.00 38.47 226 ALA A O 1
ATOM 1869 N N . ILE A 1 227 ? 24.448 -19.331 37.415 1.00 29.50 227 ILE A N 1
ATOM 1870 C CA . ILE A 1 227 ? 23.325 -19.758 38.240 1.00 29.50 227 ILE A CA 1
ATOM 1871 C C . ILE A 1 227 ? 23.467 -21.266 38.399 1.00 29.50 227 ILE A C 1
ATOM 1873 O O . ILE A 1 227 ? 23.205 -22.044 37.483 1.00 29.50 227 ILE A O 1
ATOM 1877 N N . THR A 1 228 ? 23.936 -21.665 39.577 1.00 34.50 228 THR A N 1
ATOM 1878 C CA . THR A 1 228 ? 23.878 -23.035 40.075 1.00 34.50 228 THR A CA 1
ATOM 1879 C C . THR A 1 228 ? 22.405 -23.428 40.165 1.00 34.50 228 THR A C 1
ATOM 1881 O O . THR A 1 228 ? 21.717 -23.045 41.108 1.00 34.50 228 THR A O 1
ATOM 1884 N N . ILE A 1 229 ? 21.899 -24.141 39.160 1.00 34.78 229 ILE A N 1
ATOM 1885 C CA . ILE A 1 229 ? 20.597 -24.804 39.230 1.00 34.78 229 ILE A CA 1
ATOM 1886 C C . ILE A 1 229 ? 20.873 -26.293 39.334 1.00 34.78 229 ILE A C 1
ATOM 1888 O O . ILE A 1 229 ? 21.530 -26.887 38.479 1.00 34.78 229 ILE A O 1
ATOM 1892 N N . GLU A 1 230 ? 20.401 -26.852 40.441 1.00 35.53 230 GLU A N 1
ATOM 1893 C CA . GLU A 1 230 ? 20.428 -28.266 40.761 1.00 35.53 230 GLU A CA 1
ATOM 1894 C C . GLU A 1 230 ? 19.913 -29.099 39.582 1.00 35.53 230 GLU A C 1
ATOM 1896 O O . GLU A 1 230 ? 18.892 -28.810 38.955 1.00 35.53 230 GLU A O 1
ATOM 1901 N N . SER A 1 231 ? 20.693 -30.130 39.284 1.00 36.41 231 SER A N 1
ATOM 1902 C CA . SER A 1 231 ? 20.487 -31.168 38.285 1.00 36.41 231 SER A CA 1
ATOM 1903 C C . SER A 1 231 ? 19.024 -31.592 38.146 1.00 36.41 231 SER A C 1
ATOM 1905 O O . SER A 1 231 ? 18.499 -32.341 38.967 1.00 36.41 231 SER A O 1
ATOM 1907 N N . THR A 1 232 ? 18.395 -31.171 37.050 1.00 33.69 232 THR A N 1
ATOM 1908 C CA . THR A 1 232 ? 17.238 -31.868 36.488 1.00 33.69 232 THR A CA 1
ATOM 1909 C C . THR A 1 232 ? 17.760 -32.939 35.541 1.00 33.69 232 THR A C 1
ATOM 1911 O O . THR A 1 232 ? 18.473 -32.657 34.580 1.00 33.69 232 THR A O 1
ATOM 1914 N N . GLU A 1 233 ? 17.450 -34.186 35.879 1.00 38.94 233 GLU A N 1
ATOM 1915 C CA . GLU A 1 233 ? 17.802 -35.386 35.132 1.00 38.94 233 GLU A CA 1
ATOM 1916 C C . GLU A 1 233 ? 17.444 -35.237 33.648 1.00 38.94 233 GLU A C 1
ATOM 1918 O O . GLU A 1 233 ? 16.277 -35.096 33.270 1.00 38.94 233 GLU A O 1
ATOM 1923 N N . VAL A 1 234 ? 18.463 -35.302 32.792 1.00 38.16 234 VAL A N 1
ATOM 1924 C CA . VAL A 1 234 ? 18.287 -35.523 31.359 1.00 38.16 234 VAL A CA 1
ATOM 1925 C C . VAL A 1 234 ? 17.722 -36.934 31.209 1.00 38.16 234 VAL A C 1
ATOM 1927 O O . VAL A 1 234 ? 18.456 -37.914 31.295 1.00 38.16 234 VAL A O 1
ATOM 1930 N N . LYS A 1 235 ? 16.402 -37.054 31.028 1.00 45.47 235 LYS A N 1
ATOM 1931 C CA . LYS A 1 235 ? 15.791 -38.323 30.623 1.00 45.47 235 LYS A CA 1
ATOM 1932 C C . LYS A 1 235 ? 16.332 -38.684 29.247 1.00 45.47 235 LYS A C 1
ATOM 1934 O O . LYS A 1 235 ? 15.986 -38.042 28.256 1.00 45.47 235 LYS A O 1
ATOM 1939 N N . GLU A 1 236 ? 17.186 -39.700 29.199 1.00 47.91 236 GLU A N 1
ATOM 1940 C CA . GLU A 1 236 ? 17.592 -40.340 27.955 1.00 47.91 236 GLU A CA 1
ATOM 1941 C C . GLU A 1 236 ? 16.335 -40.743 27.177 1.00 47.91 236 GLU A C 1
ATOM 1943 O O . GLU A 1 236 ? 15.477 -41.487 27.658 1.00 47.91 236 GLU A O 1
ATOM 1948 N N . VAL A 1 237 ? 16.195 -40.184 25.978 1.00 56.09 237 VAL A N 1
ATOM 1949 C CA . VAL A 1 237 ? 15.059 -40.443 25.098 1.00 56.09 237 VAL A CA 1
ATOM 1950 C C . VAL A 1 237 ? 15.230 -41.846 24.521 1.00 56.09 237 VAL A C 1
ATOM 1952 O O . VAL A 1 237 ? 15.928 -42.048 23.529 1.00 56.09 237 VAL A O 1
ATOM 1955 N N . THR A 1 238 ? 14.616 -42.839 25.158 1.00 62.81 238 THR A N 1
ATOM 1956 C CA . THR A 1 238 ? 14.586 -44.213 24.647 1.00 62.81 238 THR A CA 1
ATOM 1957 C C . THR A 1 238 ? 13.562 -44.347 23.515 1.00 62.81 238 THR A C 1
ATOM 1959 O O . THR A 1 238 ? 12.563 -43.622 23.469 1.00 62.81 238 THR A O 1
ATOM 1962 N N . GLN A 1 239 ? 13.767 -45.301 22.598 1.00 53.81 239 GLN A N 1
ATOM 1963 C CA . GLN A 1 239 ? 12.796 -45.606 21.531 1.00 53.81 239 GLN A CA 1
ATOM 1964 C C . GLN A 1 239 ? 11.397 -45.920 22.097 1.00 53.81 239 GLN A C 1
ATOM 1966 O O . GLN A 1 239 ? 10.386 -45.561 21.496 1.00 53.81 239 GLN A O 1
ATOM 1971 N N . GLU A 1 240 ? 11.332 -46.490 23.303 1.00 55.69 240 GLU A N 1
ATOM 1972 C CA . GLU A 1 240 ? 10.082 -46.724 24.028 1.00 55.69 240 GLU A CA 1
ATOM 1973 C C . GLU A 1 240 ? 9.391 -45.436 24.494 1.00 55.69 240 GLU A C 1
ATOM 1975 O O . GLU A 1 240 ? 8.162 -45.368 24.476 1.00 55.69 240 GLU A O 1
ATOM 1980 N N . SER A 1 241 ? 10.150 -44.412 24.906 1.00 60.69 241 SER A N 1
ATOM 1981 C CA . SER A 1 241 ? 9.602 -43.094 25.256 1.00 60.69 241 SER A CA 1
ATOM 1982 C C . SER A 1 241 ? 8.940 -42.451 24.040 1.00 60.69 241 SER A C 1
ATOM 1984 O O . SER A 1 241 ? 7.804 -41.995 24.123 1.00 60.69 241 SER A O 1
ATOM 1986 N N . ILE A 1 242 ? 9.613 -42.499 22.888 1.00 64.62 242 ILE A N 1
ATOM 1987 C CA . ILE A 1 242 ? 9.086 -41.961 21.628 1.00 64.62 242 ILE A CA 1
ATOM 1988 C C . ILE A 1 242 ? 7.831 -42.733 21.196 1.00 64.62 242 ILE A C 1
ATOM 1990 O O . ILE A 1 242 ? 6.830 -42.129 20.812 1.00 64.62 242 ILE A O 1
ATOM 1994 N N . ALA A 1 243 ? 7.841 -44.065 21.301 1.00 58.41 243 ALA A N 1
ATOM 1995 C CA . ALA A 1 243 ? 6.679 -44.885 20.967 1.00 58.41 243 ALA A CA 1
ATOM 1996 C C . ALA A 1 243 ? 5.472 -44.581 21.877 1.00 58.41 243 ALA A C 1
ATOM 1998 O O . ALA A 1 243 ? 4.343 -44.488 21.392 1.00 58.41 243 ALA A O 1
ATOM 1999 N N . LYS A 1 244 ? 5.693 -44.365 23.181 1.00 64.44 244 LYS A N 1
ATOM 2000 C CA . LYS A 1 244 ? 4.636 -43.978 24.134 1.00 64.44 244 LYS A CA 1
ATOM 2001 C C . LYS A 1 244 ? 4.062 -42.589 23.836 1.00 64.44 244 LYS A C 1
ATOM 2003 O O . LYS A 1 244 ? 2.843 -42.419 23.915 1.00 64.44 244 LYS A O 1
ATOM 2008 N N . ASP A 1 245 ? 4.897 -41.640 23.424 1.00 66.94 245 ASP A N 1
ATOM 2009 C CA . ASP A 1 245 ? 4.457 -40.296 23.038 1.00 66.94 245 ASP A CA 1
ATOM 2010 C C . ASP A 1 245 ? 3.632 -40.311 21.743 1.00 66.94 245 ASP A C 1
ATOM 2012 O O . ASP A 1 245 ? 2.575 -39.679 21.674 1.00 66.94 245 ASP A O 1
ATOM 2016 N N . ILE A 1 246 ? 4.032 -41.116 20.752 1.00 64.25 246 ILE A N 1
ATOM 2017 C CA . ILE A 1 246 ? 3.246 -41.335 19.527 1.00 64.25 246 ILE A CA 1
ATOM 2018 C C . ILE A 1 246 ? 1.875 -41.933 19.872 1.00 64.25 246 ILE A C 1
ATOM 2020 O O . ILE A 1 246 ? 0.854 -41.444 19.392 1.00 64.25 246 ILE A O 1
ATOM 2024 N N . VAL A 1 247 ? 1.807 -42.930 20.762 1.00 61.31 247 VAL A N 1
ATOM 2025 C CA . VAL A 1 247 ? 0.524 -43.509 21.210 1.00 61.31 247 VAL A CA 1
ATOM 2026 C C . VAL A 1 247 ? -0.351 -42.474 21.925 1.00 61.31 247 VAL A C 1
ATOM 2028 O O . VAL A 1 247 ? -1.569 -42.471 21.738 1.00 61.31 247 VAL A O 1
ATOM 2031 N N . SER A 1 248 ? 0.239 -41.587 22.730 1.00 67.75 248 SER A N 1
ATOM 2032 C CA . SER A 1 248 ? -0.485 -40.505 23.409 1.00 67.75 248 SER A CA 1
ATOM 2033 C C . SER A 1 248 ? -1.111 -39.525 22.409 1.00 67.75 248 SER A C 1
ATOM 2035 O O . SER A 1 248 ? -2.311 -39.250 22.479 1.00 67.75 248 SER A O 1
ATOM 2037 N N . LEU A 1 249 ? -0.341 -39.085 21.409 1.00 66.38 249 LEU A N 1
ATOM 2038 C CA . LEU A 1 249 ? -0.815 -38.197 20.341 1.00 66.38 249 LEU A CA 1
ATOM 2039 C C . LEU A 1 249 ? -1.925 -38.846 19.503 1.00 66.38 249 LEU A C 1
ATOM 2041 O O . LEU A 1 249 ? -2.915 -38.204 19.156 1.00 66.38 249 LEU A O 1
ATOM 2045 N N . VAL A 1 250 ? -1.817 -40.149 19.242 1.00 62.91 250 VAL A N 1
ATOM 2046 C CA . VAL A 1 250 ? -2.826 -40.903 18.488 1.00 62.91 250 VAL A CA 1
ATOM 2047 C C . VAL A 1 250 ? -4.125 -41.106 19.276 1.00 62.91 250 VAL A C 1
ATOM 2049 O O . VAL A 1 250 ? -5.209 -41.171 18.689 1.00 62.91 250 VAL A O 1
ATOM 2052 N N . LYS A 1 251 ? -4.061 -41.154 20.612 1.00 62.47 251 LYS A N 1
ATOM 2053 C CA . LYS A 1 251 ? -5.255 -41.165 21.474 1.00 62.47 251 LYS A CA 1
ATOM 2054 C C . LYS A 1 251 ? -5.973 -39.815 21.511 1.00 62.47 251 LYS A C 1
ATOM 2056 O O . LYS A 1 251 ? -7.183 -39.807 21.711 1.00 62.47 251 LYS A O 1
ATOM 2061 N N . GLN A 1 252 ? -5.257 -38.713 21.289 1.00 68.19 252 GLN A N 1
ATOM 2062 C CA . GLN A 1 252 ? -5.819 -37.357 21.225 1.00 68.19 252 GLN A CA 1
ATOM 2063 C C . GLN A 1 252 ? -6.442 -37.016 19.860 1.00 68.19 252 GLN A C 1
ATOM 2065 O O . GLN A 1 252 ? -7.164 -36.027 19.753 1.00 68.19 252 GLN A O 1
ATOM 2070 N N . LEU A 1 253 ? -6.199 -37.828 18.822 1.00 65.62 253 LEU A N 1
ATOM 2071 C CA . LEU A 1 253 ? -6.850 -37.683 17.519 1.00 65.62 253 LEU A CA 1
ATOM 2072 C C . LEU A 1 253 ? -8.348 -38.011 17.625 1.00 65.62 253 LEU A C 1
ATOM 2074 O O . LEU A 1 253 ? -8.758 -39.183 17.666 1.00 65.62 253 LEU A O 1
ATOM 2078 N N . ASP A 1 254 ? -9.156 -36.950 17.650 1.00 60.47 254 ASP A N 1
ATOM 2079 C CA . ASP A 1 254 ? -10.609 -37.035 17.677 1.00 60.47 254 ASP A CA 1
ATOM 2080 C C . ASP A 1 254 ? -11.150 -37.401 16.290 1.00 60.47 254 ASP A C 1
ATOM 2082 O O . ASP A 1 254 ? -10.983 -36.686 15.301 1.00 60.47 254 ASP A O 1
ATOM 2086 N N . THR A 1 255 ? -11.769 -38.576 16.228 1.00 62.47 255 THR A N 1
ATOM 2087 C CA . THR A 1 255 ? -12.305 -39.198 15.004 1.00 62.47 255 THR A CA 1
ATOM 2088 C C . THR A 1 255 ? -13.831 -39.282 15.054 1.00 62.47 255 THR A C 1
ATOM 2090 O O . THR A 1 255 ? -14.441 -40.005 14.257 1.00 62.47 255 THR A O 1
ATOM 2093 N N . SER A 1 256 ? -14.447 -38.568 16.006 1.00 59.72 256 SER A N 1
ATOM 2094 C CA . SER A 1 256 ? -15.893 -38.531 16.169 1.00 59.72 256 SER A CA 1
ATOM 2095 C C . SER A 1 256 ? -16.560 -37.779 15.006 1.00 59.72 256 SER A C 1
ATOM 2097 O O . SER A 1 256 ? -16.119 -36.681 14.646 1.00 59.72 256 SER A O 1
ATOM 2099 N N . PRO A 1 257 ? -17.650 -38.323 14.431 1.00 57.66 257 PRO A N 1
ATOM 2100 C CA . PRO A 1 257 ? -18.450 -37.637 13.413 1.00 57.66 257 PRO A CA 1
ATOM 2101 C C . PRO A 1 257 ? -19.170 -36.381 13.938 1.00 57.66 257 PRO A C 1
ATOM 2103 O O . PRO A 1 257 ? -19.783 -35.657 13.161 1.00 57.66 257 PRO A O 1
ATOM 2106 N N . GLU A 1 258 ? -19.106 -36.108 15.243 1.00 59.94 258 GLU A N 1
ATOM 2107 C CA . GLU A 1 258 ? -19.677 -34.905 15.861 1.00 59.94 258 GLU A CA 1
ATOM 2108 C C . GLU A 1 258 ? -18.794 -33.660 15.663 1.00 59.94 258 GLU A C 1
ATOM 2110 O O . GLU A 1 258 ? -19.309 -32.544 15.592 1.00 59.94 258 GLU A O 1
ATOM 2115 N N . VAL A 1 259 ? -17.473 -33.841 15.532 1.00 58.00 259 VAL A N 1
ATOM 2116 C CA . VAL A 1 259 ? -16.495 -32.744 15.389 1.00 58.00 259 VAL A CA 1
ATOM 2117 C C . VAL A 1 259 ? -16.209 -32.432 13.917 1.00 58.00 259 VAL A C 1
ATOM 2119 O O . VAL A 1 259 ? -15.997 -31.276 13.549 1.00 58.00 259 VAL A O 1
ATOM 2122 N N . TRP A 1 260 ? -16.269 -33.444 13.050 1.00 60.09 260 TRP A N 1
ATOM 2123 C CA . TRP A 1 260 ? -15.973 -33.321 11.623 1.00 60.09 260 TRP A CA 1
ATOM 2124 C C . TRP A 1 260 ? -17.218 -33.646 10.791 1.00 60.09 260 TRP A C 1
ATOM 2126 O O . TRP A 1 260 ? -17.767 -34.734 10.894 1.00 60.09 260 TRP A O 1
ATOM 2136 N N . LYS A 1 261 ? -17.672 -32.709 9.945 1.00 57.72 261 LYS A N 1
ATOM 2137 C CA . LYS A 1 261 ? -18.855 -32.903 9.075 1.00 57.72 261 LYS A CA 1
ATOM 2138 C C . LYS A 1 261 ? -18.548 -33.633 7.764 1.00 57.72 261 LYS A C 1
ATOM 2140 O O . LYS A 1 261 ? -19.468 -34.079 7.085 1.00 57.72 261 LYS A O 1
ATOM 2145 N N . ASP A 1 262 ? -17.274 -33.714 7.402 1.00 69.50 262 ASP A N 1
ATOM 2146 C CA . ASP A 1 262 ? -16.808 -34.276 6.139 1.00 69.50 262 ASP A CA 1
ATOM 2147 C C . ASP A 1 262 ? -16.413 -35.750 6.317 1.00 69.50 262 ASP A C 1
ATOM 2149 O O . ASP A 1 262 ? -15.509 -36.079 7.092 1.00 69.50 262 ASP A O 1
ATOM 2153 N N . GLN A 1 263 ? -17.108 -36.644 5.609 1.00 67.88 263 GLN A N 1
ATOM 2154 C CA . GLN A 1 263 ? -16.874 -38.088 5.684 1.00 67.88 263 GLN A CA 1
ATOM 2155 C C . GLN A 1 263 ? -15.510 -38.498 5.119 1.00 67.88 263 GLN A C 1
ATOM 2157 O O . GLN A 1 263 ? -14.935 -39.483 5.590 1.00 67.88 263 GLN A O 1
ATOM 2162 N N . GLU A 1 264 ? -14.966 -37.739 4.168 1.00 67.88 264 GLU A N 1
ATOM 2163 C CA . GLU A 1 264 ? -13.660 -38.013 3.574 1.00 67.88 264 GLU A CA 1
ATOM 2164 C C . GLU A 1 264 ? -12.550 -37.726 4.596 1.00 67.88 264 GLU A C 1
ATOM 2166 O O . GLU A 1 264 ? -11.694 -38.577 4.843 1.00 67.88 264 GLU A O 1
ATOM 2171 N N . ILE A 1 265 ? -12.650 -36.607 5.323 1.00 68.06 265 ILE A N 1
ATOM 2172 C CA . ILE A 1 265 ? -11.717 -36.245 6.404 1.00 68.06 265 ILE A CA 1
ATOM 2173 C C . ILE A 1 265 ? -11.759 -37.270 7.545 1.00 68.06 265 ILE A C 1
ATOM 2175 O O . ILE A 1 265 ? -10.712 -37.673 8.053 1.00 68.06 265 ILE A O 1
ATOM 2179 N N . ILE A 1 266 ? -12.948 -37.750 7.928 1.00 70.81 266 ILE A N 1
ATOM 2180 C CA . ILE A 1 266 ? -13.079 -38.803 8.949 1.00 70.81 266 ILE A CA 1
ATOM 2181 C C . ILE A 1 266 ? -12.369 -40.088 8.503 1.00 70.81 266 ILE A C 1
ATOM 2183 O O . ILE A 1 266 ? -11.728 -40.746 9.325 1.00 70.81 266 ILE A O 1
ATOM 2187 N N . SER A 1 267 ? -12.474 -40.456 7.222 1.00 71.44 267 SER A N 1
ATOM 2188 C CA . SER A 1 267 ? -11.822 -41.656 6.693 1.00 71.44 267 SER A CA 1
ATOM 2189 C C . SER A 1 267 ? -10.294 -41.545 6.733 1.00 71.44 267 SER A C 1
ATOM 2191 O O . SER A 1 267 ? -9.646 -42.439 7.278 1.00 71.44 267 SER A O 1
ATOM 2193 N N . ILE A 1 268 ? -9.741 -40.400 6.315 1.00 70.56 268 ILE A N 1
ATOM 2194 C CA . ILE A 1 268 ? -8.300 -40.110 6.346 1.00 70.56 268 ILE A CA 1
ATOM 2195 C C . ILE A 1 268 ? -7.773 -40.127 7.787 1.00 70.56 268 ILE A C 1
ATOM 2197 O O . ILE A 1 268 ? -6.747 -40.741 8.075 1.00 70.56 268 ILE A O 1
ATOM 2201 N N . LEU A 1 269 ? -8.490 -39.502 8.728 1.00 69.88 269 LEU A N 1
ATOM 2202 C CA . LEU A 1 269 ? -8.086 -39.479 10.138 1.00 69.88 269 LEU A CA 1
ATOM 2203 C C . LEU A 1 269 ? -8.127 -40.874 10.778 1.00 69.88 269 LEU A C 1
ATOM 2205 O O . LEU A 1 269 ? -7.278 -41.196 11.611 1.00 69.88 269 LEU A O 1
ATOM 2209 N N . ARG A 1 270 ? -9.086 -41.725 10.390 1.00 75.56 270 ARG A N 1
ATOM 2210 C CA . ARG A 1 270 ? -9.144 -43.123 10.847 1.00 75.56 270 ARG A CA 1
ATOM 2211 C C . ARG A 1 270 ? -8.004 -43.961 10.281 1.00 75.56 270 ARG A C 1
ATOM 2213 O O . ARG A 1 270 ? -7.453 -44.785 11.009 1.00 75.56 270 ARG A O 1
ATOM 2220 N N . GLU A 1 271 ? -7.657 -43.755 9.017 1.00 77.12 271 GLU A N 1
ATOM 2221 C CA . GLU A 1 271 ? -6.552 -44.448 8.359 1.00 77.12 271 GLU A CA 1
ATOM 2222 C C . GLU A 1 271 ? -5.208 -44.058 8.985 1.00 77.12 271 GLU A C 1
ATOM 2224 O O . GLU A 1 271 ? -4.494 -44.927 9.485 1.00 77.12 271 GLU A O 1
ATOM 2229 N N . ALA A 1 272 ? -4.945 -42.757 9.134 1.00 71.38 272 ALA A N 1
ATOM 2230 C CA . ALA A 1 272 ? -3.750 -42.246 9.805 1.00 71.38 272 ALA A CA 1
ATOM 2231 C C . ALA A 1 272 ? -3.632 -42.752 11.255 1.00 71.38 272 ALA A C 1
ATOM 2233 O O . ALA A 1 272 ? -2.562 -43.172 11.697 1.00 71.38 272 ALA A O 1
ATOM 2234 N N . LYS A 1 273 ? -4.747 -42.790 12.000 1.00 77.81 273 LYS A N 1
ATOM 2235 C CA . LYS A 1 273 ? -4.794 -43.364 13.355 1.00 77.81 273 LYS A CA 1
ATOM 2236 C C . LYS A 1 273 ? -4.392 -44.841 13.367 1.00 77.81 273 LYS A C 1
ATOM 2238 O O . LYS A 1 273 ? -3.688 -45.278 14.277 1.00 77.81 273 LYS A O 1
ATOM 2243 N N . ARG A 1 274 ? -4.820 -45.618 12.370 1.00 76.31 274 ARG A N 1
ATOM 2244 C CA . ARG A 1 274 ? -4.512 -47.051 12.255 1.00 76.31 274 ARG A CA 1
ATOM 2245 C C . ARG A 1 274 ? -3.044 -47.299 11.917 1.00 76.31 274 ARG A C 1
ATOM 2247 O O . ARG A 1 274 ? -2.425 -48.181 12.517 1.00 76.31 274 ARG A O 1
ATOM 2254 N N . GLU A 1 275 ? -2.489 -46.525 10.992 1.00 75.88 275 GLU A N 1
ATOM 2255 C CA . GLU A 1 275 ? -1.083 -46.633 10.596 1.00 75.88 275 GLU A CA 1
ATOM 2256 C C . GLU A 1 275 ? -0.146 -46.246 11.740 1.00 75.88 275 GLU A C 1
ATOM 2258 O O . GLU A 1 275 ? 0.768 -47.000 12.073 1.00 75.88 275 GLU A O 1
ATOM 2263 N N . LEU A 1 276 ? -0.428 -45.135 12.425 1.00 72.62 276 LEU A N 1
ATOM 2264 C CA . LEU A 1 276 ? 0.384 -44.679 13.553 1.00 72.62 276 LEU A CA 1
ATOM 2265 C C . LEU A 1 276 ? 0.339 -45.655 14.738 1.00 72.62 276 LEU A C 1
ATOM 2267 O O . LEU A 1 276 ? 1.371 -45.904 15.361 1.00 72.62 276 LEU A O 1
ATOM 2271 N N . MET A 1 277 ? -0.815 -46.276 15.015 1.00 71.56 277 MET A N 1
ATOM 2272 C CA . MET A 1 277 ? -0.902 -47.365 16.000 1.00 71.56 277 MET A CA 1
ATOM 2273 C C . MET A 1 277 ? -0.084 -48.592 15.584 1.00 71.56 277 MET A C 1
ATOM 2275 O O . MET A 1 277 ? 0.525 -49.235 16.436 1.00 71.56 277 MET A O 1
ATOM 2279 N N . SER A 1 278 ? -0.055 -48.919 14.290 1.00 73.81 278 SER A N 1
ATOM 2280 C CA . SER A 1 278 ? 0.707 -50.063 13.775 1.00 73.81 278 SER A CA 1
ATOM 2281 C C . SER A 1 278 ? 2.214 -49.824 13.888 1.00 73.81 278 SER A C 1
ATOM 2283 O O . SER A 1 278 ? 2.941 -50.707 14.337 1.00 73.81 278 SER A O 1
ATOM 2285 N N . ILE A 1 279 ? 2.679 -48.613 13.570 1.00 71.25 279 ILE A N 1
ATOM 2286 C CA . ILE A 1 279 ? 4.082 -48.202 13.734 1.00 71.25 279 ILE A CA 1
ATOM 2287 C C . ILE A 1 279 ? 4.477 -48.214 15.213 1.00 71.25 279 ILE A C 1
ATOM 2289 O O . ILE A 1 279 ? 5.518 -48.768 15.563 1.00 71.25 279 ILE A O 1
ATOM 2293 N N . ALA A 1 280 ? 3.632 -47.671 16.093 1.00 69.38 280 ALA A N 1
ATOM 2294 C CA . ALA A 1 280 ? 3.879 -47.709 17.530 1.00 69.38 280 ALA A CA 1
ATOM 2295 C C . ALA A 1 280 ? 3.943 -49.147 18.068 1.00 69.38 280 ALA A C 1
ATOM 2297 O O . ALA A 1 280 ? 4.804 -49.461 18.885 1.00 69.38 280 ALA A O 1
ATOM 2298 N N . HIS A 1 281 ? 3.075 -50.041 17.585 1.00 70.00 281 HIS A N 1
ATOM 2299 C CA . HIS A 1 281 ? 3.116 -51.449 17.968 1.00 70.00 281 HIS A CA 1
ATOM 2300 C C . HIS A 1 281 ? 4.394 -52.136 17.468 1.00 70.00 281 HIS A C 1
ATOM 2302 O O . HIS A 1 281 ? 4.977 -52.919 18.212 1.00 70.00 281 HIS A O 1
ATOM 2308 N N . LEU A 1 282 ? 4.841 -51.866 16.239 1.00 69.94 282 LEU A N 1
ATOM 2309 C CA . LEU A 1 282 ? 6.090 -52.416 15.697 1.00 69.94 282 LEU A CA 1
ATOM 2310 C C . LEU A 1 282 ? 7.314 -51.933 16.481 1.00 69.94 282 LEU A C 1
ATOM 2312 O O . LEU A 1 282 ? 8.200 -52.729 16.771 1.00 69.94 282 LEU A O 1
ATOM 2316 N N . ALA A 1 283 ? 7.331 -50.661 16.883 1.00 63.94 283 ALA A N 1
ATOM 2317 C CA . ALA A 1 283 ? 8.402 -50.082 17.692 1.00 63.94 283 ALA A CA 1
ATOM 2318 C C . ALA A 1 283 ? 8.471 -50.653 19.122 1.00 63.94 283 ALA A C 1
ATOM 2320 O O . ALA A 1 283 ? 9.515 -50.572 19.761 1.00 63.94 283 ALA A O 1
ATOM 2321 N N . LEU A 1 284 ? 7.373 -51.229 19.623 1.00 65.19 284 LEU A N 1
ATOM 2322 C CA . LEU A 1 284 ? 7.288 -51.864 20.942 1.00 65.19 284 LEU A CA 1
ATOM 2323 C C . LEU A 1 284 ? 7.481 -53.391 20.894 1.00 65.19 284 LEU A C 1
ATOM 2325 O O . LEU A 1 284 ? 7.397 -54.043 21.935 1.00 65.19 284 LEU A O 1
ATOM 2329 N N . GLN A 1 285 ? 7.701 -53.989 19.716 1.00 67.50 285 GLN A N 1
ATOM 2330 C CA . GLN A 1 285 ? 7.983 -55.422 19.634 1.00 67.50 285 GLN A CA 1
ATOM 2331 C C . GLN A 1 285 ? 9.426 -55.710 20.075 1.00 67.50 285 GLN A C 1
ATOM 2333 O O . GLN A 1 285 ? 10.351 -55.070 19.576 1.00 67.50 285 GLN A O 1
ATOM 2338 N N . PRO A 1 286 ? 9.650 -56.695 20.965 1.00 56.50 286 PRO A N 1
ATOM 2339 C CA . PRO A 1 286 ? 10.996 -57.082 21.359 1.00 56.50 286 PRO A CA 1
ATOM 2340 C C . PRO A 1 286 ? 11.742 -57.636 20.142 1.00 56.50 286 PRO A C 1
ATOM 2342 O O . PRO A 1 286 ? 11.312 -58.612 19.519 1.00 56.50 286 PRO A O 1
ATOM 2345 N N . THR A 1 287 ? 12.867 -57.015 19.790 1.00 52.66 287 THR A N 1
ATOM 2346 C CA . THR A 1 287 ? 13.777 -57.543 18.773 1.00 52.66 287 THR A CA 1
ATOM 2347 C C . THR A 1 287 ? 14.283 -58.900 19.247 1.00 52.66 287 THR A C 1
ATOM 2349 O O . THR A 1 287 ? 14.969 -58.975 20.264 1.00 52.66 287 THR A O 1
ATOM 2352 N N . LYS A 1 288 ? 13.933 -59.979 18.533 1.00 50.62 288 LYS A N 1
ATOM 2353 C CA . LYS A 1 288 ? 14.529 -61.302 18.765 1.00 50.62 288 LYS A CA 1
ATOM 2354 C C . LYS A 1 288 ? 16.048 -61.151 18.720 1.00 50.62 288 LYS A C 1
ATOM 2356 O O . LYS A 1 288 ? 16.587 -60.746 17.692 1.00 50.62 288 LYS A O 1
ATOM 2361 N N . GLU A 1 289 ? 16.704 -61.467 19.830 1.00 46.59 289 GLU A N 1
ATOM 2362 C CA . GLU A 1 289 ? 18.156 -61.535 19.919 1.00 46.59 289 GLU A CA 1
ATOM 2363 C C . GLU A 1 289 ? 18.669 -62.498 18.842 1.00 46.59 289 GLU A C 1
ATOM 2365 O O . GLU A 1 289 ? 18.381 -63.697 18.858 1.00 46.59 289 GLU A O 1
ATOM 2370 N N . LEU A 1 290 ? 19.396 -61.956 17.866 1.00 49.00 290 LEU A N 1
ATOM 2371 C CA . LEU A 1 290 ? 20.259 -62.747 17.002 1.00 49.00 290 LEU A CA 1
ATOM 2372 C C . LEU A 1 290 ? 21.407 -63.234 17.884 1.00 49.00 290 LEU A C 1
ATOM 2374 O O . LEU A 1 290 ? 22.323 -62.475 18.192 1.00 49.00 290 LEU A O 1
ATOM 2378 N N . THR A 1 291 ? 21.319 -64.482 18.334 1.00 42.59 291 THR A N 1
ATOM 2379 C CA . THR A 1 291 ? 22.412 -65.159 19.027 1.00 42.59 291 THR A CA 1
ATOM 2380 C C . THR A 1 291 ? 23.603 -65.284 18.068 1.00 42.59 291 THR A C 1
ATOM 2382 O O . THR A 1 291 ? 23.447 -65.833 16.974 1.00 42.59 291 THR A O 1
ATOM 2385 N N . PRO A 1 292 ? 24.785 -64.751 18.420 1.00 51.59 292 PRO A N 1
ATOM 2386 C CA . PRO A 1 292 ? 25.981 -64.933 17.611 1.00 51.59 292 PRO A CA 1
ATOM 2387 C C . PRO A 1 292 ? 26.540 -66.352 17.820 1.00 51.59 292 PRO A C 1
ATOM 2389 O O . PRO A 1 292 ? 26.778 -66.754 18.959 1.00 51.59 292 PRO A O 1
ATOM 2392 N N . ASN A 1 293 ? 26.727 -67.092 16.719 1.00 44.09 293 ASN A N 1
ATOM 2393 C CA . ASN A 1 293 ? 27.600 -68.275 16.637 1.00 44.09 293 ASN A CA 1
ATOM 2394 C C . ASN A 1 293 ? 29.048 -67.840 16.408 1.00 44.09 293 ASN A C 1
ATOM 2396 O O . ASN A 1 293 ? 29.240 -66.902 15.598 1.00 44.09 293 ASN A O 1
#

Foldseek 3Di:
DLVVVLLVPFDADPVRHGPCVCVVVSVVVSVPDDPVVVVVVVVVVVVLVVVCQVCVVVLLVVLLVLLVVLVVLVVVCPRQPPSPVSVVSNVVSLVVVVVVPDDNVSSVLSNLLSVLLNVLVVQLVPDPDPVSNVVSVVLNVVLVVDDSLLSSLVSFFDPVLSVCLVCQQVVAWDQDPVVRDTGGDDRDSVNSVVSCQVGGNDPPPCVPPPPDPVVCPPVDDPDDDDDPDPDDDPPDCDLLNVLVVLLVVLVVQDLDCVVPVDPVVSVVNVVVSVVSVVVSVVSPDDDPDPDDD